Protein AF-A0A662DIC2-F1 (afdb_monomer)

Secondary structure (DSSP, 8-state):
--------PPPPGGG-HHHHHHHHHHHHHHHHHHHHHHHHHHHHHHHHHTT---SSGGGTS---PPPSSSS-SS-SSHHHHHHHHHHHHHHHHHHHHHHHHHHHHHHHHHHH-S-HHHHHHHHHHHHHHHHS-HHHHHHHHHHHHHHSPPP-GGGTTT-SEEEETTEEEE------TTHHHHHHHHHHHHHHHHHHHHHHHHHHHHH-S---HHHHHHHHHHHHHHHHHHHGGGGGGGHHHHHHHHHHHHTS-TTHHHHHHHHHHHHHHHHHHHHHHHTT-SHHHHTT--HHHHHHHHHHHHHTT-

Solvent-accessible surface area (backbone atoms only — not comparable to full-atom values): 17101 Å² total; per-residue (Å²): 137,83,84,80,78,76,80,76,76,80,71,53,66,92,76,28,69,69,53,50,50,52,53,50,51,52,49,51,51,51,51,53,50,50,49,50,50,52,53,50,51,54,48,50,61,49,32,74,72,61,83,48,87,87,73,71,62,55,40,67,36,59,66,86,61,75,40,96,66,66,94,52,42,69,38,70,14,31,50,51,44,51,51,35,52,51,52,43,49,51,53,53,49,53,53,46,52,54,52,49,48,55,52,49,50,53,40,54,51,30,47,71,42,88,52,63,68,51,17,48,54,31,47,52,52,52,51,52,66,72,68,51,57,66,68,59,50,53,51,50,55,51,53,56,31,65,72,33,52,78,85,53,84,81,52,67,91,72,47,69,62,45,74,26,46,90,44,80,46,62,64,69,95,68,88,53,90,58,42,68,43,24,46,54,29,34,52,51,14,46,54,51,10,51,51,51,22,51,52,36,46,53,50,20,73,75,66,74,50,92,53,64,25,67,60,50,23,52,50,35,25,50,50,27,41,56,50,16,71,75,47,22,71,79,42,48,83,48,42,67,58,52,52,52,50,49,53,55,56,69,71,44,62,86,64,51,64,59,51,54,51,42,52,50,36,36,49,51,29,52,50,49,49,51,51,57,51,62,76,31,72,49,76,72,39,60,74,62,66,48,76,66,58,54,47,52,50,52,49,40,55,52,66,17,76,111

Mean predicted aligned error: 15.16 Å

Radius of gyration: 35.21 Å; Cα contacts (8 Å, |Δi|>4): 190; chains: 1; bounding box: 87×93×71 Å

pLDDT: mean 86.18, std 9.27, range [45.62, 98.19]

Sequence (306 aa):
MTVEVRQQAKTPLWRNAMVLKWAAQIFVLLAATGLLVVLATTALDNFEKSDISFGFGWLADPTGVLIREGIDTAPNSGARALLVGIVNTFRVGISGIIVATILGTLIGIGRLTANWIINKIATVYIEIIRNIPLLVQIFFWSALGLSFPLLTPDDVGTYWFKASNKGFAFAWIFPDGGFWPWMVFVVTGILAGRWIAARRKKHQEETGQAGHSVRFFIGTVALFAVVGWFAWPVLGFLQPVFEAIESAVDSMPAIIIPIVIALAAIVASGAWIRNFFESRRTPAGFGKMTDDDWFRVIFAGISGIV

Structure (mmCIF, N/CA/C/O backbone):
data_AF-A0A662DIC2-F1
#
_entry.id   AF-A0A662DIC2-F1
#
loop_
_atom_site.group_PDB
_atom_site.id
_atom_site.type_symbol
_atom_site.label_atom_id
_atom_site.label_alt_id
_atom_site.label_comp_id
_atom_site.label_asym_id
_atom_site.label_entity_id
_atom_site.label_seq_id
_atom_site.pdbx_PDB_ins_code
_atom_site.Cartn_x
_atom_site.Cartn_y
_atom_site.Cartn_z
_atom_site.occupancy
_atom_site.B_iso_or_equiv
_atom_site.auth_seq_id
_atom_site.auth_comp_id
_atom_site.auth_asym_id
_atom_site.auth_atom_id
_atom_site.pdbx_PDB_model_num
ATOM 1 N N . MET A 1 1 ? 39.968 71.455 -17.414 1.00 46.34 1 MET A N 1
ATOM 2 C CA . MET A 1 1 ? 40.162 69.996 -17.281 1.00 46.34 1 MET A CA 1
ATOM 3 C C . MET A 1 1 ? 39.245 69.328 -18.297 1.00 46.34 1 MET A C 1
ATOM 5 O O . MET A 1 1 ? 38.052 69.227 -18.055 1.00 46.34 1 MET A O 1
ATOM 9 N N . THR A 1 2 ? 39.752 69.026 -19.490 1.00 45.62 2 THR A N 1
ATOM 10 C CA . THR A 1 2 ? 38.980 68.418 -20.587 1.00 45.62 2 THR A CA 1
ATOM 11 C C . THR A 1 2 ? 39.162 66.908 -20.532 1.00 45.62 2 THR A C 1
ATOM 13 O O . THR A 1 2 ? 40.279 66.413 -20.650 1.00 45.62 2 THR A O 1
ATOM 16 N N . VAL A 1 3 ? 38.076 66.180 -20.289 1.00 55.81 3 VAL A N 1
ATOM 17 C CA . VAL A 1 3 ? 38.078 64.714 -20.268 1.00 55.81 3 VAL A CA 1
ATOM 18 C C . VAL A 1 3 ? 38.050 64.227 -21.715 1.00 55.81 3 VAL A C 1
ATOM 20 O O . VAL A 1 3 ? 37.043 64.390 -22.400 1.00 55.81 3 VAL A O 1
ATOM 23 N N . GLU A 1 4 ? 39.148 63.644 -22.197 1.00 54.97 4 GLU A N 1
ATOM 24 C CA . GLU A 1 4 ? 39.145 62.931 -23.474 1.00 54.97 4 GLU A CA 1
ATOM 25 C C . GLU A 1 4 ? 38.372 61.617 -23.330 1.00 54.97 4 GLU A C 1
ATOM 27 O O . GLU A 1 4 ? 38.795 60.677 -22.651 1.00 54.97 4 GLU A O 1
ATOM 32 N N . VAL A 1 5 ? 37.222 61.541 -23.994 1.00 61.38 5 VAL A N 1
ATOM 33 C CA . VAL A 1 5 ? 36.464 60.300 -24.136 1.00 61.38 5 VAL A CA 1
ATOM 34 C C . VAL A 1 5 ? 37.192 59.431 -25.162 1.00 61.38 5 VAL A C 1
ATOM 36 O O . VAL A 1 5 ? 37.055 59.630 -26.369 1.00 61.38 5 VAL A O 1
ATOM 39 N N . ARG A 1 6 ? 37.987 58.457 -24.697 1.00 60.53 6 ARG A N 1
ATOM 40 C CA . ARG A 1 6 ? 38.557 57.422 -25.575 1.00 60.53 6 ARG A CA 1
ATOM 41 C C . ARG A 1 6 ? 37.418 56.678 -26.270 1.00 60.53 6 ARG A C 1
ATOM 43 O O . ARG A 1 6 ? 36.660 55.959 -25.619 1.00 60.53 6 ARG A O 1
ATOM 50 N N . GLN A 1 7 ? 37.320 56.818 -27.590 1.00 60.88 7 GLN A N 1
ATOM 51 C CA . GLN A 1 7 ? 36.413 56.014 -28.402 1.00 60.88 7 GLN A CA 1
ATOM 52 C C . GLN A 1 7 ? 36.802 54.536 -28.259 1.00 60.88 7 GLN A C 1
ATOM 54 O O . GLN A 1 7 ? 37.887 54.119 -28.664 1.00 60.88 7 GLN A O 1
ATOM 59 N N . GLN A 1 8 ? 35.933 53.740 -27.633 1.00 61.50 8 GLN A N 1
ATOM 60 C CA . GLN A 1 8 ? 36.130 52.298 -27.530 1.00 61.50 8 GLN A CA 1
ATOM 61 C C . GLN A 1 8 ? 36.045 51.685 -28.931 1.00 61.50 8 GLN A C 1
ATOM 63 O O . GLN A 1 8 ? 34.984 51.672 -29.554 1.00 61.50 8 GLN A O 1
ATOM 68 N N . ALA A 1 9 ? 37.172 51.174 -29.429 1.00 67.88 9 ALA A N 1
ATOM 69 C CA . ALA A 1 9 ? 37.216 50.437 -30.682 1.00 67.88 9 ALA A CA 1
ATOM 70 C C . ALA A 1 9 ? 36.262 49.233 -30.609 1.00 67.88 9 ALA A C 1
ATOM 72 O O . ALA A 1 9 ? 36.342 48.418 -29.685 1.00 67.88 9 ALA A O 1
ATOM 73 N N . LYS A 1 10 ? 35.352 49.135 -31.584 1.00 64.81 10 LYS A N 1
ATOM 74 C CA . LYS A 1 10 ? 34.355 48.063 -31.682 1.00 64.81 10 LYS A CA 1
ATOM 75 C C . LYS A 1 10 ? 35.081 46.715 -31.664 1.00 64.81 10 LYS A C 1
ATOM 77 O O . LYS A 1 10 ? 35.925 46.455 -32.520 1.00 64.81 10 LYS A O 1
ATOM 82 N N . THR A 1 11 ? 34.806 45.877 -30.665 1.00 72.31 11 THR A N 1
ATOM 83 C CA . THR A 1 11 ? 35.484 44.585 -30.542 1.00 72.31 11 THR A CA 1
ATOM 84 C C . THR A 1 11 ? 35.119 43.702 -31.739 1.00 72.31 11 THR A C 1
ATOM 86 O O . THR A 1 11 ? 33.934 43.543 -32.043 1.00 72.31 11 THR A O 1
ATOM 89 N N . PRO A 1 12 ? 36.109 43.138 -32.453 1.00 80.44 12 PRO A N 1
ATOM 90 C CA . PRO A 1 12 ? 35.828 42.277 -33.591 1.00 80.44 12 PRO A CA 1
ATOM 91 C C . PRO A 1 12 ? 35.059 41.025 -33.151 1.00 80.44 12 PRO A C 1
ATOM 93 O O . PRO A 1 12 ? 35.272 40.515 -32.048 1.00 80.44 12 PRO A O 1
ATOM 96 N N . LEU A 1 13 ? 34.171 40.523 -34.015 1.00 73.44 13 LEU A N 1
ATOM 97 C CA . LEU A 1 13 ? 33.196 39.472 -33.683 1.00 73.44 13 LEU A CA 1
ATOM 98 C C . LEU A 1 13 ? 33.842 38.192 -33.120 1.00 73.44 13 LEU A C 1
ATOM 100 O O . LEU A 1 13 ? 33.316 37.616 -32.175 1.00 73.44 13 LEU A O 1
ATOM 104 N N . TRP A 1 14 ? 35.015 37.796 -33.620 1.00 75.00 14 TRP A N 1
ATOM 105 C CA . TRP A 1 14 ? 35.762 36.612 -33.159 1.00 75.00 14 TRP A CA 1
ATOM 106 C C . TRP A 1 14 ? 36.448 36.786 -31.794 1.00 75.00 14 TRP A C 1
ATOM 108 O O . TRP A 1 14 ? 36.862 35.806 -31.184 1.00 75.00 14 TRP A O 1
ATOM 118 N N . ARG A 1 15 ? 36.578 38.024 -31.300 1.00 77.88 15 ARG A N 1
ATOM 119 C CA . ARG A 1 15 ? 37.119 38.340 -29.963 1.00 77.88 15 ARG A CA 1
ATOM 120 C C . ARG A 1 15 ? 36.022 38.763 -28.985 1.00 77.88 15 ARG A C 1
ATOM 122 O O . ARG A 1 15 ? 36.303 39.064 -27.826 1.00 77.88 15 ARG A O 1
ATOM 129 N N . ASN A 1 16 ? 34.772 38.818 -29.442 1.00 82.88 16 ASN A N 1
ATOM 130 C CA . ASN A 1 16 ? 33.636 39.150 -28.604 1.00 82.88 16 ASN A CA 1
ATOM 131 C C . ASN A 1 16 ? 33.201 37.906 -27.814 1.00 82.88 16 ASN A C 1
ATOM 133 O O . ASN A 1 16 ? 32.706 36.930 -28.378 1.00 82.88 16 ASN A O 1
ATOM 137 N N . ALA A 1 17 ? 33.359 37.961 -26.490 1.00 80.50 17 ALA A N 1
ATOM 138 C CA . ALA A 1 17 ? 33.032 36.857 -25.590 1.00 80.50 17 ALA A CA 1
ATOM 139 C C . ALA A 1 17 ? 31.561 36.415 -25.671 1.00 80.50 17 ALA A C 1
ATOM 141 O O . ALA A 1 17 ? 31.269 35.242 -25.447 1.00 80.50 17 ALA A O 1
ATOM 142 N N . MET A 1 18 ? 30.632 37.319 -26.001 1.00 80.69 18 MET A N 1
ATOM 143 C CA . MET A 1 18 ? 29.221 36.970 -26.176 1.00 80.69 18 MET A CA 1
ATOM 144 C C . MET A 1 18 ? 29.023 36.127 -27.441 1.00 80.69 18 MET A C 1
ATOM 146 O O . MET A 1 18 ? 28.403 35.072 -27.374 1.00 80.69 18 MET A O 1
ATOM 150 N N . VAL A 1 19 ? 29.613 36.540 -28.568 1.00 84.69 19 VAL A N 1
ATOM 151 C CA . VAL A 1 19 ? 29.509 35.825 -29.854 1.00 84.69 19 VAL A CA 1
ATOM 152 C C . VAL A 1 19 ? 30.130 34.430 -29.757 1.00 84.69 19 VAL A C 1
ATOM 154 O O . VAL A 1 19 ? 29.521 33.460 -30.199 1.00 84.69 19 VAL A O 1
ATOM 157 N N . LEU A 1 20 ? 31.296 34.308 -29.115 1.00 86.38 20 LEU A N 1
ATOM 158 C CA . LEU A 1 20 ? 31.983 33.023 -28.955 1.00 86.38 20 LEU A CA 1
ATOM 159 C C . LEU A 1 20 ? 31.196 32.041 -28.067 1.00 86.38 20 LEU A C 1
ATOM 161 O O . LEU A 1 20 ? 31.143 30.851 -28.369 1.00 86.38 20 LEU A O 1
ATOM 165 N N . LYS A 1 21 ? 30.540 32.534 -27.004 1.00 88.25 21 LYS A N 1
ATOM 166 C CA . LYS A 1 21 ? 29.668 31.721 -26.136 1.00 88.25 21 LYS A CA 1
ATOM 167 C C . LYS A 1 21 ? 28.449 31.190 -26.885 1.00 88.25 21 LYS A C 1
ATOM 169 O O . LYS A 1 21 ? 28.173 29.998 -26.803 1.00 88.25 21 LYS A O 1
ATOM 174 N N . TRP A 1 22 ? 27.757 32.049 -27.634 1.00 92.69 22 TRP A N 1
ATOM 175 C CA . TRP A 1 22 ? 26.608 31.633 -28.444 1.00 92.69 22 TRP A CA 1
ATOM 176 C C . TRP A 1 22 ? 27.017 30.655 -29.548 1.00 92.69 22 TRP A C 1
ATOM 178 O O . TRP A 1 22 ? 26.359 29.635 -29.723 1.00 92.69 22 TRP A O 1
ATOM 188 N N . ALA A 1 23 ? 28.134 30.904 -30.235 1.00 91.06 23 ALA A N 1
ATOM 189 C CA . ALA A 1 23 ? 28.658 29.989 -31.248 1.00 91.06 23 ALA A CA 1
ATOM 190 C C . ALA A 1 23 ? 28.991 28.607 -30.658 1.00 91.06 23 ALA A C 1
ATOM 192 O O . ALA A 1 23 ? 28.613 27.589 -31.234 1.00 91.06 23 ALA A O 1
ATOM 193 N N . ALA A 1 24 ? 29.633 28.562 -29.485 1.00 90.75 24 ALA A N 1
ATOM 194 C CA . ALA A 1 24 ? 29.928 27.312 -28.789 1.00 90.75 24 ALA A CA 1
ATOM 195 C C . ALA A 1 24 ? 28.653 26.580 -28.332 1.00 90.75 24 ALA A C 1
ATOM 197 O O . ALA A 1 24 ? 28.556 25.371 -28.512 1.00 90.75 24 ALA A O 1
ATOM 198 N N . GLN A 1 25 ? 27.658 27.289 -27.788 1.00 92.88 25 GLN A N 1
ATOM 199 C CA . GLN A 1 25 ? 26.377 26.692 -27.389 1.00 92.88 25 GLN A CA 1
ATOM 200 C C . GLN A 1 25 ? 25.608 26.121 -28.584 1.00 92.88 25 GLN A C 1
ATOM 202 O O . GLN A 1 25 ? 25.112 25.000 -28.501 1.00 92.88 25 GLN A O 1
ATOM 207 N N . ILE A 1 26 ? 25.548 26.854 -29.699 1.00 95.62 26 ILE A N 1
ATOM 208 C CA . ILE A 1 26 ? 24.915 26.385 -30.939 1.00 95.62 26 ILE A CA 1
ATOM 209 C C . ILE A 1 26 ? 25.652 25.155 -31.470 1.00 95.62 26 ILE A C 1
ATOM 211 O O . ILE A 1 26 ? 25.011 24.166 -31.811 1.00 95.62 26 ILE A O 1
ATOM 215 N N . PHE A 1 27 ? 26.986 25.179 -31.487 1.00 96.00 27 PHE A N 1
ATOM 216 C CA . PHE A 1 27 ? 27.783 24.030 -31.908 1.00 96.00 27 PHE A CA 1
ATOM 217 C C . PHE A 1 27 ? 27.527 22.800 -31.029 1.00 96.00 27 PHE A C 1
ATOM 219 O O . PHE A 1 27 ? 27.262 21.727 -31.560 1.00 96.00 27 PHE A O 1
ATOM 226 N N . VAL A 1 28 ? 27.551 22.946 -29.700 1.00 96.31 28 VAL A N 1
ATOM 227 C CA . VAL A 1 28 ? 27.287 21.837 -28.768 1.00 96.31 28 VAL A CA 1
ATOM 228 C C . VAL A 1 28 ? 25.867 21.306 -28.935 1.00 96.31 28 VAL A C 1
ATOM 230 O O . VAL A 1 28 ? 25.680 20.093 -28.959 1.00 96.31 28 VAL A O 1
ATOM 233 N N . LEU A 1 29 ? 24.873 22.182 -29.098 1.00 96.56 29 LEU A N 1
ATOM 234 C CA . LEU A 1 29 ? 23.490 21.772 -29.328 1.00 96.56 29 LEU A CA 1
ATOM 235 C C . LEU A 1 29 ? 23.351 20.989 -30.638 1.00 96.56 29 LEU A C 1
ATOM 237 O O . LEU A 1 29 ? 22.722 19.933 -30.648 1.00 96.56 29 LEU A O 1
ATOM 241 N N . LEU A 1 30 ? 23.960 21.468 -31.726 1.00 97.12 30 LEU A N 1
ATOM 242 C CA . LEU A 1 30 ? 23.955 20.782 -33.019 1.00 97.12 30 LEU A CA 1
ATOM 243 C C . LEU A 1 30 ? 24.708 19.452 -32.958 1.00 97.12 30 LEU A C 1
ATOM 245 O O . LEU A 1 30 ? 24.221 18.465 -33.496 1.00 97.12 30 LEU A O 1
ATOM 249 N N . ALA A 1 31 ? 25.850 19.401 -32.273 1.00 96.00 31 ALA A N 1
ATOM 250 C CA . ALA A 1 31 ? 26.622 18.177 -32.094 1.00 96.00 31 ALA A CA 1
ATOM 251 C C . ALA A 1 31 ? 25.856 17.144 -31.253 1.00 96.00 31 ALA A C 1
ATOM 253 O O . ALA A 1 31 ? 25.773 15.984 -31.645 1.00 96.00 31 ALA A O 1
ATOM 254 N N . ALA A 1 32 ? 25.245 17.558 -30.139 1.00 96.81 32 ALA A N 1
ATOM 255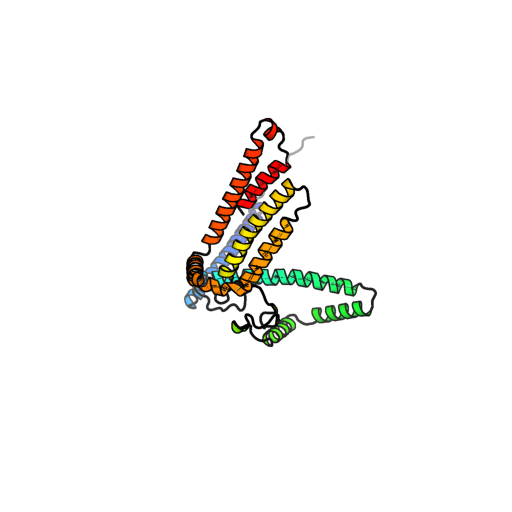 C CA . ALA A 1 32 ? 24.433 16.686 -29.293 1.00 96.81 32 ALA A CA 1
ATOM 256 C C . ALA A 1 32 ? 23.182 16.192 -30.029 1.00 96.81 32 ALA A C 1
ATOM 258 O O . ALA A 1 32 ? 22.879 15.002 -30.002 1.00 96.81 32 ALA A O 1
ATOM 259 N N . THR A 1 33 ? 22.485 17.085 -30.735 1.00 96.62 33 THR A N 1
ATOM 260 C CA . THR A 1 33 ? 21.299 16.726 -31.526 1.00 96.62 33 THR A CA 1
ATOM 261 C C . THR A 1 33 ? 21.678 15.802 -32.678 1.00 96.62 33 THR A C 1
ATOM 263 O O . THR A 1 33 ? 21.037 14.777 -32.870 1.00 96.62 33 THR A O 1
ATOM 266 N N . GLY A 1 34 ? 22.753 16.108 -33.407 1.00 97.06 34 GLY A N 1
ATOM 267 C CA . GLY A 1 34 ? 23.268 15.266 -34.484 1.00 97.06 34 GLY A CA 1
ATOM 268 C C . GLY A 1 34 ? 23.674 13.881 -33.985 1.00 97.06 34 GLY A C 1
ATOM 269 O O . GLY A 1 34 ? 23.305 12.884 -34.598 1.00 97.06 34 GLY A O 1
ATOM 270 N N . LEU A 1 35 ? 24.346 13.802 -32.832 1.00 96.94 35 LEU A N 1
ATOM 271 C CA . LEU A 1 35 ? 24.672 12.532 -32.188 1.00 96.94 35 LEU A CA 1
ATOM 272 C C . LEU A 1 35 ? 23.406 11.740 -31.837 1.00 96.94 35 LEU A C 1
ATOM 274 O O . LEU A 1 35 ? 23.333 10.557 -32.154 1.00 96.94 35 LEU A O 1
ATOM 278 N N . LEU A 1 36 ? 22.400 12.378 -31.231 1.00 96.31 36 LEU A N 1
ATOM 279 C CA . LEU A 1 36 ? 21.124 11.727 -30.920 1.00 96.31 36 LEU A CA 1
ATOM 280 C C . LEU A 1 36 ? 20.411 11.228 -32.180 1.00 96.31 36 LEU A C 1
ATOM 282 O O . LEU A 1 36 ? 19.874 10.126 -32.165 1.00 96.31 36 LEU A O 1
ATOM 286 N N . VAL A 1 37 ? 20.440 11.995 -33.272 1.00 96.56 37 VAL A N 1
ATOM 287 C CA . VAL A 1 37 ? 19.861 11.586 -34.560 1.00 96.56 37 VAL A CA 1
ATOM 288 C C . VAL A 1 37 ? 20.596 10.373 -35.128 1.00 96.56 37 VAL A C 1
ATOM 290 O O . VAL A 1 37 ? 19.944 9.418 -35.546 1.00 96.56 37 VAL A O 1
ATOM 293 N N . VAL A 1 38 ? 21.933 10.360 -35.105 1.00 96.50 38 VAL A N 1
ATOM 294 C CA . VAL A 1 38 ? 22.729 9.206 -35.560 1.00 96.50 38 VAL A CA 1
ATOM 295 C C . VAL A 1 38 ? 22.441 7.972 -34.704 1.00 96.50 38 VAL A C 1
ATOM 297 O O . VAL A 1 38 ? 22.230 6.889 -35.245 1.00 96.50 38 VAL A O 1
ATOM 300 N N . LEU A 1 39 ? 22.375 8.122 -33.377 1.00 94.81 39 LEU A N 1
ATOM 301 C CA . LEU A 1 39 ? 22.036 7.021 -32.472 1.00 94.81 39 LEU A CA 1
ATOM 302 C C . LEU A 1 39 ? 20.616 6.499 -32.716 1.00 94.81 39 LEU A C 1
ATOM 304 O O . LEU A 1 39 ? 20.423 5.288 -32.780 1.00 94.81 39 LEU A O 1
ATOM 308 N N . ALA A 1 40 ? 19.637 7.390 -32.879 1.00 90.94 40 ALA A N 1
ATOM 309 C CA . ALA A 1 40 ? 18.246 7.020 -33.117 1.00 90.94 40 ALA A CA 1
ATOM 310 C C . ALA A 1 40 ? 18.067 6.304 -34.462 1.00 90.94 40 ALA A C 1
ATOM 312 O O . ALA A 1 40 ? 17.439 5.253 -34.507 1.00 90.94 40 ALA A O 1
ATOM 313 N N . THR A 1 41 ? 18.654 6.828 -35.540 1.00 92.12 41 THR A N 1
ATOM 314 C CA . THR A 1 41 ? 18.586 6.207 -36.875 1.00 92.12 41 THR A CA 1
ATOM 315 C C . THR A 1 41 ? 19.291 4.854 -36.905 1.00 92.12 41 THR A C 1
ATOM 317 O O . THR A 1 41 ? 18.699 3.875 -37.340 1.00 92.12 41 THR A O 1
ATOM 320 N N . THR A 1 42 ? 20.486 4.749 -36.315 1.00 92.56 42 THR A N 1
ATOM 321 C CA . THR A 1 42 ? 21.196 3.463 -36.188 1.00 92.56 42 THR A CA 1
ATOM 322 C C . THR A 1 42 ? 20.390 2.447 -35.374 1.00 92.56 42 THR A C 1
ATOM 324 O O . THR A 1 42 ? 20.371 1.261 -35.698 1.00 92.56 42 THR A O 1
ATOM 327 N N . ALA A 1 43 ? 19.723 2.890 -34.304 1.00 87.56 43 ALA A N 1
ATOM 328 C CA . ALA A 1 43 ? 18.875 2.023 -33.496 1.00 87.56 43 ALA A CA 1
ATOM 329 C C . ALA A 1 43 ? 17.661 1.527 -34.293 1.00 87.56 43 ALA A C 1
ATOM 331 O O . ALA A 1 43 ? 17.410 0.326 -34.303 1.00 87.56 43 ALA A O 1
ATOM 332 N N . LEU A 1 44 ? 16.953 2.419 -34.992 1.00 84.69 44 LEU A N 1
ATOM 333 C CA . LEU A 1 44 ? 15.807 2.065 -35.836 1.00 84.69 44 LEU A CA 1
ATOM 334 C C . LEU A 1 44 ? 16.202 1.066 -36.933 1.00 84.69 44 LEU A C 1
ATOM 336 O O . LEU A 1 44 ? 15.568 0.019 -37.041 1.00 84.69 44 LEU A O 1
ATOM 340 N N . ASP A 1 45 ? 17.310 1.310 -37.638 1.00 87.38 45 ASP A N 1
ATOM 341 C CA . ASP A 1 45 ? 17.835 0.402 -38.667 1.00 87.38 45 ASP A CA 1
ATOM 342 C C . ASP A 1 45 ? 18.197 -0.984 -38.101 1.00 87.38 45 ASP A C 1
ATOM 344 O O . ASP A 1 45 ? 18.075 -2.004 -38.783 1.00 87.38 45 ASP A O 1
ATOM 348 N N . ASN A 1 46 ? 18.680 -1.042 -36.856 1.00 87.94 46 ASN A N 1
ATOM 349 C CA . ASN A 1 46 ? 18.977 -2.302 -36.173 1.00 87.94 46 ASN A CA 1
ATOM 350 C C . ASN A 1 46 ? 17.700 -3.026 -35.722 1.00 87.94 46 ASN A C 1
ATOM 352 O O . ASN A 1 46 ? 17.662 -4.257 -35.759 1.00 87.94 46 ASN A O 1
ATOM 356 N N . PHE A 1 47 ? 16.662 -2.294 -35.311 1.00 81.69 47 PHE A N 1
ATOM 357 C CA . PHE A 1 47 ? 15.380 -2.872 -34.902 1.00 81.69 47 PHE A CA 1
ATOM 358 C C . PHE A 1 47 ? 14.607 -3.452 -36.083 1.00 81.69 47 PHE A C 1
ATOM 360 O O . PHE A 1 47 ? 14.121 -4.576 -35.971 1.00 81.69 47 PHE A O 1
ATOM 367 N N . GLU A 1 48 ? 14.581 -2.761 -37.228 1.00 81.56 48 GLU A N 1
ATOM 368 C CA . GLU A 1 48 ? 13.990 -3.292 -38.466 1.00 81.56 48 GLU A CA 1
ATOM 369 C C . GLU A 1 48 ? 14.624 -4.628 -38.877 1.00 81.56 48 GLU A C 1
ATOM 371 O O . GLU A 1 48 ? 13.945 -5.520 -39.379 1.00 81.56 48 GLU A O 1
ATOM 376 N N . LYS A 1 49 ? 15.923 -4.802 -38.608 1.00 83.81 49 LYS A N 1
ATOM 377 C CA . LYS A 1 49 ? 16.652 -6.049 -38.884 1.00 83.81 49 LYS A CA 1
ATOM 378 C C . LYS A 1 49 ? 16.449 -7.139 -37.829 1.00 83.81 49 LYS A C 1
ATOM 380 O O . LYS A 1 49 ? 16.776 -8.288 -38.108 1.00 83.81 49 LYS A O 1
ATOM 385 N N . SER A 1 50 ? 15.969 -6.800 -36.630 1.00 76.44 50 SER A N 1
ATOM 386 C CA . SER A 1 50 ? 15.945 -7.712 -35.475 1.00 76.44 50 SER A CA 1
ATOM 387 C C . SER A 1 50 ? 14.579 -8.353 -35.192 1.00 76.44 50 SER A C 1
ATOM 389 O O . SER A 1 50 ? 14.453 -9.023 -34.175 1.00 76.44 50 SER A O 1
ATOM 391 N N . ASP A 1 51 ? 13.566 -8.164 -36.047 1.00 71.50 51 ASP A N 1
ATOM 392 C CA . ASP A 1 51 ? 12.178 -8.647 -35.845 1.00 71.50 51 ASP A CA 1
ATOM 393 C C . ASP A 1 51 ? 11.558 -8.206 -34.494 1.00 71.50 51 ASP A C 1
ATOM 395 O O . ASP A 1 51 ? 10.610 -8.790 -33.972 1.00 71.50 51 ASP A O 1
ATOM 399 N N . ILE A 1 52 ? 12.113 -7.139 -33.904 1.00 73.81 52 ILE A N 1
ATOM 400 C CA . ILE A 1 52 ? 11.637 -6.510 -32.672 1.00 73.81 52 ILE A CA 1
ATOM 401 C C . ILE A 1 52 ? 10.894 -5.243 -33.089 1.00 73.81 52 ILE A C 1
ATOM 403 O O . ILE A 1 52 ? 11.507 -4.260 -33.508 1.00 73.81 52 ILE A O 1
ATOM 407 N N . SER A 1 53 ? 9.566 -5.242 -32.959 1.00 64.38 53 SER A N 1
ATOM 408 C CA . SER A 1 53 ? 8.752 -4.067 -33.274 1.00 64.38 53 SER A CA 1
ATOM 409 C C . SER A 1 53 ? 9.015 -2.942 -32.264 1.00 64.38 53 SER A C 1
ATOM 411 O O . SER A 1 53 ? 8.605 -3.025 -31.103 1.00 64.38 53 SER A O 1
ATOM 413 N N . PHE A 1 54 ? 9.678 -1.868 -32.692 1.00 69.94 54 PHE A N 1
ATOM 414 C CA . PHE A 1 54 ? 9.838 -0.657 -31.888 1.00 69.94 54 PHE A CA 1
ATOM 415 C C . PHE A 1 54 ? 8.552 0.184 -31.957 1.00 69.94 54 PHE A C 1
ATOM 417 O O . PHE A 1 54 ? 8.180 0.679 -33.018 1.00 69.94 54 PHE A O 1
ATOM 424 N N . GLY A 1 55 ? 7.846 0.345 -30.835 1.00 77.19 55 GLY A N 1
ATOM 425 C CA . GLY A 1 55 ? 6.611 1.131 -30.789 1.00 77.19 55 GLY A CA 1
ATOM 426 C C . GLY A 1 55 ? 5.889 1.058 -29.446 1.00 77.19 55 GLY A C 1
ATOM 427 O O . GLY A 1 55 ? 6.368 0.437 -28.504 1.00 77.19 55 GLY A O 1
ATOM 428 N N . PHE A 1 56 ? 4.715 1.688 -29.364 1.00 84.56 56 PHE A N 1
ATOM 429 C CA . PHE A 1 56 ? 3.843 1.669 -28.180 1.00 84.56 56 PHE A CA 1
ATOM 430 C C . PHE A 1 56 ? 2.715 0.625 -28.264 1.00 84.56 56 PHE A C 1
ATOM 432 O O . PHE A 1 56 ? 1.848 0.607 -27.397 1.00 84.56 56 PHE A O 1
ATOM 439 N N . GLY A 1 57 ? 2.717 -0.252 -29.279 1.00 83.19 57 GLY A N 1
ATOM 440 C CA . GLY A 1 57 ? 1.689 -1.293 -29.461 1.00 83.19 57 GLY A CA 1
ATOM 441 C C . GLY A 1 57 ? 1.558 -2.227 -28.254 1.00 83.19 57 GLY A C 1
ATOM 442 O O . GLY A 1 57 ? 0.451 -2.519 -27.812 1.00 83.19 57 GLY A O 1
ATOM 443 N N . TRP A 1 58 ? 2.683 -2.529 -27.598 1.00 83.88 58 TRP A N 1
ATOM 444 C CA . TRP A 1 58 ? 2.732 -3.315 -26.362 1.00 83.88 58 TRP A CA 1
ATOM 445 C C . TRP A 1 58 ? 1.890 -2.737 -25.212 1.00 83.88 58 TRP A C 1
ATOM 447 O O . TRP A 1 58 ? 1.562 -3.464 -24.280 1.00 83.88 58 TRP A O 1
ATOM 457 N N . LEU A 1 59 ? 1.537 -1.443 -25.239 1.00 88.69 59 LEU A N 1
ATOM 458 C CA . LEU A 1 59 ? 0.627 -0.860 -24.251 1.00 88.69 59 LEU A CA 1
ATOM 459 C C . LEU A 1 59 ? -0.799 -1.391 -24.401 1.00 88.69 59 LEU A C 1
ATOM 461 O O . LEU A 1 59 ? -1.504 -1.478 -23.397 1.00 88.69 59 LEU A O 1
ATOM 465 N N . ALA A 1 60 ? -1.220 -1.708 -25.624 1.00 90.56 60 ALA A N 1
ATOM 466 C CA . ALA A 1 60 ? -2.535 -2.258 -25.927 1.00 90.56 60 ALA A CA 1
ATOM 467 C C . ALA A 1 60 ? -2.529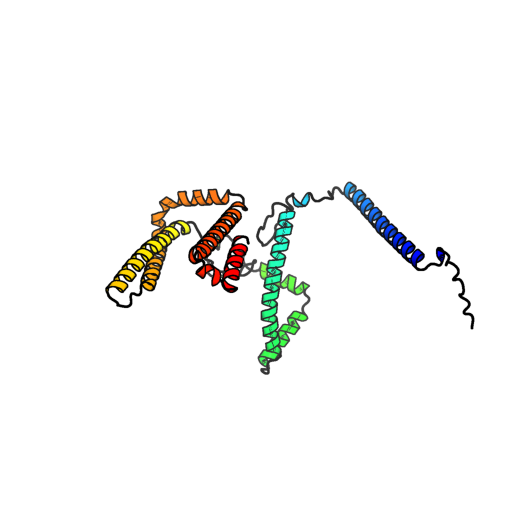 -3.792 -25.909 1.00 90.56 60 ALA A C 1
ATOM 469 O O . ALA A 1 60 ? -3.523 -4.392 -25.505 1.00 90.56 60 ALA A O 1
ATOM 470 N N . ASP A 1 61 ? -1.410 -4.410 -26.284 1.00 85.81 61 ASP A N 1
ATOM 471 C CA . ASP A 1 61 ? -1.310 -5.862 -26.394 1.00 85.81 61 ASP A CA 1
ATOM 472 C C . ASP A 1 61 ? -1.055 -6.547 -25.037 1.00 85.81 61 ASP A C 1
ATOM 474 O O . ASP A 1 61 ? -0.367 -5.989 -24.168 1.00 85.81 61 ASP A O 1
ATOM 478 N N . PRO A 1 62 ? -1.572 -7.774 -24.829 1.00 85.19 62 PRO A N 1
ATOM 479 C CA . PRO A 1 62 ? -1.250 -8.575 -23.655 1.00 85.19 62 PRO A CA 1
ATOM 480 C C . PRO A 1 62 ? 0.255 -8.846 -23.571 1.00 85.19 62 PRO A C 1
ATOM 482 O O . PRO A 1 62 ? 0.869 -9.335 -24.516 1.00 85.19 62 PRO A O 1
ATOM 485 N N . THR A 1 63 ? 0.857 -8.588 -22.412 1.00 81.56 63 THR A N 1
ATOM 486 C CA . THR A 1 63 ? 2.312 -8.742 -22.225 1.00 81.56 63 THR A CA 1
ATOM 487 C C . THR A 1 63 ? 2.749 -10.183 -21.976 1.00 81.56 63 THR A C 1
ATOM 489 O O . THR A 1 63 ? 3.945 -10.461 -21.955 1.00 81.56 63 THR A O 1
ATOM 492 N N . GLY A 1 64 ? 1.808 -11.097 -21.712 1.00 83.12 64 GLY A N 1
ATOM 493 C CA . GLY A 1 64 ? 2.106 -12.468 -21.283 1.00 83.12 64 GLY A CA 1
ATOM 494 C C . GLY A 1 64 ? 2.765 -12.562 -19.898 1.00 83.12 64 GLY A C 1
ATOM 495 O O . GLY A 1 64 ? 3.160 -13.649 -19.481 1.00 83.12 64 GLY A O 1
ATOM 496 N N . VAL A 1 65 ? 2.886 -11.444 -19.171 1.00 83.19 65 VAL A N 1
ATOM 497 C CA . VAL A 1 65 ? 3.506 -11.387 -17.843 1.00 83.19 65 VAL A CA 1
ATOM 498 C C . VAL A 1 65 ? 2.436 -11.537 -16.769 1.00 83.19 65 VAL A C 1
ATOM 500 O O . VAL A 1 65 ? 1.559 -10.687 -16.622 1.00 83.19 65 VAL A O 1
ATOM 503 N N . LEU A 1 66 ? 2.549 -12.598 -15.971 1.00 86.94 66 LEU A N 1
ATOM 504 C CA . LEU A 1 66 ? 1.730 -12.782 -14.777 1.00 86.94 66 LEU A CA 1
ATOM 505 C C . LEU A 1 66 ? 2.332 -12.006 -13.605 1.00 86.94 66 LEU A C 1
ATOM 507 O O . LEU A 1 66 ? 3.509 -12.161 -13.269 1.00 86.94 66 LEU A O 1
ATOM 511 N N . ILE A 1 67 ? 1.510 -11.182 -12.962 1.00 87.25 67 ILE A N 1
ATOM 512 C CA . ILE A 1 67 ? 1.900 -10.401 -11.790 1.00 87.25 67 ILE A CA 1
ATOM 513 C C . ILE A 1 67 ? 1.472 -11.169 -10.541 1.00 87.25 67 ILE A C 1
ATOM 515 O O . ILE A 1 67 ? 0.320 -11.570 -10.397 1.00 87.25 67 ILE A O 1
ATOM 519 N N . ARG A 1 68 ? 2.405 -11.367 -9.605 1.00 81.31 68 ARG A N 1
ATOM 520 C CA . ARG A 1 68 ? 2.191 -12.209 -8.415 1.00 81.31 68 ARG A CA 1
ATOM 521 C C . ARG A 1 68 ? 1.069 -11.713 -7.491 1.00 81.31 68 ARG A C 1
ATOM 523 O O . ARG A 1 68 ? 0.399 -12.509 -6.832 1.00 81.31 68 ARG A O 1
ATOM 530 N N . GLU A 1 69 ? 0.911 -10.398 -7.392 1.00 82.44 69 GLU A N 1
ATOM 531 C CA . GLU A 1 69 ? 0.045 -9.719 -6.427 1.00 82.44 69 GLU A CA 1
ATOM 532 C C . GLU A 1 69 ? -0.405 -8.361 -6.974 1.00 82.44 69 GLU A C 1
ATOM 534 O O . GLU A 1 69 ? 0.278 -7.782 -7.812 1.00 82.44 69 GLU A O 1
ATOM 539 N N . GLY A 1 70 ? -1.519 -7.816 -6.484 1.00 83.69 70 GLY A N 1
ATOM 540 C CA . GLY A 1 70 ? -2.004 -6.505 -6.923 1.00 83.69 70 GLY A CA 1
ATOM 541 C C . GLY A 1 70 ? -3.496 -6.484 -7.196 1.00 83.69 70 GLY A C 1
ATOM 542 O O . GLY A 1 70 ? -4.218 -7.384 -6.783 1.00 83.69 70 GLY A O 1
ATOM 543 N N . ILE A 1 71 ? -3.930 -5.425 -7.874 1.00 84.00 71 ILE A N 1
ATOM 544 C CA . ILE A 1 71 ? -5.315 -5.227 -8.328 1.00 84.00 71 ILE A CA 1
ATOM 545 C C . ILE A 1 71 ? -5.690 -6.130 -9.513 1.00 84.00 71 ILE A C 1
ATOM 547 O O . ILE A 1 71 ? -6.866 -6.271 -9.821 1.00 84.00 71 ILE A O 1
ATOM 551 N N . ASP A 1 72 ? -4.692 -6.682 -10.205 1.00 85.38 72 ASP A N 1
ATOM 552 C CA . ASP A 1 72 ? -4.856 -7.525 -11.385 1.00 85.38 72 ASP A CA 1
ATOM 553 C C . ASP A 1 72 ? -3.587 -8.375 -11.560 1.00 85.38 72 ASP A C 1
ATOM 555 O O . ASP A 1 72 ? -2.483 -7.839 -11.671 1.00 85.38 72 ASP A O 1
ATOM 559 N N . THR A 1 73 ? -3.728 -9.699 -11.503 1.00 86.19 73 THR A N 1
ATOM 560 C CA . THR A 1 73 ? -2.606 -10.649 -11.600 1.00 86.19 73 THR A CA 1
ATOM 561 C C . THR A 1 73 ? -2.350 -11.125 -13.028 1.00 86.19 73 THR A C 1
ATOM 563 O O . THR A 1 73 ? -1.299 -11.705 -13.298 1.00 86.19 73 THR A O 1
ATOM 566 N N . ALA A 1 74 ? -3.292 -10.890 -13.943 1.00 89.50 74 ALA A N 1
ATOM 567 C CA . ALA A 1 74 ? -3.215 -11.303 -15.340 1.00 89.50 74 ALA A CA 1
ATOM 568 C C . ALA A 1 74 ? -3.663 -10.138 -16.242 1.00 89.50 74 ALA A C 1
ATOM 570 O O . ALA A 1 74 ? -4.717 -10.215 -16.877 1.00 89.50 74 ALA A O 1
ATOM 571 N N . PRO A 1 75 ? -2.878 -9.043 -16.287 1.00 89.25 75 PRO A N 1
ATOM 572 C CA . PRO A 1 75 ? -3.250 -7.847 -17.026 1.00 89.25 75 PRO A CA 1
ATOM 573 C C . PRO A 1 75 ? -3.386 -8.147 -18.521 1.00 89.25 75 PRO A C 1
ATOM 575 O O . PRO A 1 75 ? -2.506 -8.738 -19.146 1.00 89.25 75 PRO A O 1
ATOM 578 N N . ASN A 1 76 ? -4.484 -7.680 -19.108 1.00 89.38 76 ASN A N 1
ATOM 579 C CA . ASN A 1 76 ? -4.808 -7.888 -20.519 1.00 89.38 76 ASN A CA 1
ATOM 580 C C . ASN A 1 76 ? -4.066 -6.947 -21.486 1.00 89.38 76 ASN A C 1
ATOM 582 O O . ASN A 1 76 ? -4.232 -7.078 -22.692 1.00 89.38 76 ASN A O 1
ATOM 586 N N . SER A 1 77 ? -3.271 -6.003 -20.976 1.00 91.06 77 SER A N 1
ATOM 587 C CA . SER A 1 77 ? -2.506 -5.051 -21.781 1.00 91.06 77 SER A CA 1
ATOM 588 C C . SER A 1 77 ? -1.259 -4.554 -21.044 1.00 91.06 77 SER A C 1
ATOM 590 O O . SER A 1 77 ? -1.214 -4.555 -19.806 1.00 91.06 77 SER A O 1
ATOM 592 N N . GLY A 1 78 ? -0.243 -4.081 -21.770 1.00 90.81 78 GLY A N 1
ATOM 593 C CA . GLY A 1 78 ? 0.953 -3.500 -21.151 1.00 90.81 78 GLY A CA 1
ATOM 594 C C . GLY A 1 78 ? 0.686 -2.232 -20.351 1.00 90.81 78 GLY A C 1
ATOM 595 O O . GLY A 1 78 ? 1.281 -2.045 -19.287 1.00 90.81 78 GLY A O 1
ATOM 596 N N . ALA A 1 79 ? -0.266 -1.401 -20.778 1.00 91.62 79 ALA A N 1
ATOM 597 C CA . ALA A 1 79 ? -0.698 -0.239 -20.006 1.00 91.62 79 ALA A CA 1
ATOM 598 C C . ALA A 1 79 ? -1.299 -0.658 -18.657 1.00 91.62 79 ALA A C 1
ATOM 600 O O . ALA A 1 79 ? -0.985 -0.063 -17.620 1.00 91.62 79 ALA A O 1
ATOM 601 N N . ARG A 1 80 ? -2.119 -1.719 -18.647 1.00 91.12 80 ARG A N 1
ATOM 602 C CA . ARG A 1 80 ? -2.677 -2.280 -17.412 1.00 91.12 80 ARG A CA 1
ATOM 603 C C . ARG A 1 80 ? -1.575 -2.855 -16.525 1.00 91.12 80 ARG A C 1
ATOM 605 O O . ARG A 1 80 ? -1.564 -2.559 -15.333 1.00 91.12 80 ARG A O 1
ATOM 612 N N . ALA A 1 81 ? -0.623 -3.593 -17.094 1.00 92.12 81 ALA A N 1
ATOM 613 C CA . ALA A 1 81 ? 0.511 -4.154 -16.357 1.00 92.12 81 ALA A CA 1
ATOM 614 C C . ALA A 1 81 ? 1.371 -3.066 -15.684 1.00 92.12 81 ALA A C 1
ATOM 616 O O . ALA A 1 81 ? 1.723 -3.195 -14.509 1.00 92.12 81 ALA A O 1
ATOM 617 N N . LEU A 1 82 ? 1.653 -1.963 -16.388 1.00 92.12 82 LEU A N 1
ATOM 618 C CA . LEU A 1 82 ? 2.348 -0.806 -15.817 1.00 92.12 82 LEU A CA 1
ATOM 619 C C . LEU A 1 82 ? 1.571 -0.185 -14.658 1.00 92.12 82 LEU A C 1
ATOM 621 O O . LEU A 1 82 ? 2.150 0.084 -13.605 1.00 92.12 82 LEU A O 1
ATOM 625 N N . LEU A 1 83 ? 0.265 0.028 -14.833 1.00 93.38 83 LEU A N 1
ATOM 626 C CA . LEU A 1 83 ? -0.586 0.596 -13.790 1.00 93.38 83 LEU A CA 1
ATOM 627 C C . LEU A 1 83 ? -0.586 -0.289 -12.539 1.00 93.38 83 LEU A C 1
ATOM 629 O O . LEU A 1 83 ? -0.433 0.224 -11.431 1.00 93.38 83 LEU A O 1
ATOM 633 N N . VAL A 1 84 ? -0.680 -1.612 -12.703 1.00 93.56 84 VAL A N 1
ATOM 634 C CA . VAL A 1 84 ? -0.562 -2.565 -11.588 1.00 93.56 84 VAL A CA 1
ATOM 635 C C . VAL A 1 84 ? 0.795 -2.426 -10.897 1.00 93.56 84 VAL A C 1
ATOM 637 O O . VAL A 1 84 ? 0.847 -2.354 -9.669 1.00 93.56 84 VAL A O 1
ATOM 640 N N . GLY A 1 85 ? 1.889 -2.341 -11.658 1.00 92.38 85 GLY A N 1
ATOM 641 C CA . GLY A 1 85 ? 3.235 -2.143 -11.116 1.00 92.38 85 GLY A CA 1
ATOM 642 C C . GLY A 1 85 ? 3.367 -0.853 -10.301 1.00 92.38 85 GLY A C 1
ATOM 643 O O . GLY A 1 85 ? 3.908 -0.873 -9.192 1.00 92.38 85 GLY A O 1
ATOM 644 N N . ILE A 1 86 ? 2.812 0.253 -10.800 1.00 94.81 86 ILE A N 1
ATOM 645 C CA . ILE A 1 86 ? 2.777 1.545 -10.099 1.00 94.81 86 ILE A CA 1
ATOM 646 C C . ILE A 1 86 ? 1.995 1.418 -8.788 1.00 94.81 86 ILE A C 1
ATOM 648 O O . ILE A 1 86 ? 2.502 1.791 -7.728 1.00 94.81 86 ILE A O 1
ATOM 652 N N . VAL A 1 87 ? 0.789 0.848 -8.835 1.00 94.56 87 VAL A N 1
ATOM 653 C CA . VAL A 1 87 ? -0.060 0.668 -7.647 1.00 94.56 87 VAL A CA 1
ATOM 654 C C . VAL A 1 87 ? 0.627 -0.218 -6.611 1.00 94.56 87 VAL A C 1
ATOM 656 O O . VAL A 1 87 ? 0.647 0.125 -5.430 1.00 94.56 87 VAL A O 1
ATOM 659 N N . ASN A 1 88 ? 1.249 -1.318 -7.033 1.00 92.25 88 ASN A N 1
ATOM 660 C CA . ASN A 1 88 ? 2.003 -2.191 -6.137 1.00 92.25 88 ASN A CA 1
ATOM 661 C C . ASN A 1 88 ? 3.206 -1.478 -5.514 1.00 92.25 88 ASN A C 1
ATOM 663 O O . ASN A 1 88 ? 3.447 -1.634 -4.320 1.00 92.25 88 ASN A O 1
ATOM 667 N N . THR A 1 89 ? 3.923 -0.663 -6.289 1.00 94.38 89 THR A N 1
ATOM 668 C CA . THR A 1 89 ? 5.065 0.119 -5.794 1.00 94.38 89 THR A CA 1
ATOM 669 C C . THR A 1 89 ? 4.626 1.097 -4.712 1.00 94.38 89 THR A C 1
ATOM 671 O O . THR A 1 89 ? 5.245 1.150 -3.651 1.00 94.38 89 THR A O 1
ATOM 674 N N . PHE A 1 90 ? 3.523 1.819 -4.927 1.00 96.06 90 PHE A N 1
ATOM 675 C CA . PHE A 1 90 ? 2.960 2.692 -3.899 1.00 96.06 90 PHE A CA 1
ATOM 676 C C . PHE A 1 90 ? 2.479 1.907 -2.686 1.00 96.06 90 PHE A C 1
ATOM 678 O O . PHE A 1 90 ? 2.796 2.284 -1.561 1.00 96.06 90 PHE A O 1
ATOM 685 N N . ARG A 1 91 ? 1.760 0.802 -2.896 1.00 91.81 91 ARG A N 1
ATOM 686 C CA . ARG A 1 91 ? 1.244 -0.032 -1.808 1.00 91.81 91 ARG A CA 1
ATOM 687 C C . ARG A 1 91 ? 2.377 -0.523 -0.910 1.00 91.81 91 ARG A C 1
ATOM 689 O O . ARG A 1 91 ? 2.335 -0.277 0.291 1.00 91.81 91 ARG A O 1
ATOM 696 N N . VAL A 1 92 ? 3.398 -1.150 -1.497 1.00 91.44 92 VAL A N 1
ATOM 697 C CA . VAL A 1 92 ? 4.555 -1.697 -0.773 1.00 91.44 92 VAL A CA 1
ATOM 698 C C . VAL A 1 92 ? 5.414 -0.579 -0.184 1.00 91.44 92 VAL A C 1
ATOM 700 O O . VAL A 1 92 ? 5.806 -0.662 0.979 1.00 91.44 92 VAL A O 1
ATOM 703 N N . GLY A 1 93 ? 5.675 0.484 -0.948 1.00 96.12 93 GLY A N 1
ATOM 704 C CA . GLY A 1 93 ? 6.497 1.613 -0.519 1.00 96.12 93 GLY A CA 1
ATOM 705 C C . GLY A 1 93 ? 5.895 2.353 0.673 1.00 96.12 93 GLY A C 1
ATOM 706 O O . GLY A 1 93 ? 6.572 2.543 1.680 1.00 96.12 93 GLY A O 1
ATOM 707 N N . ILE A 1 94 ? 4.610 2.708 0.606 1.00 97.06 94 ILE A N 1
ATOM 708 C CA . ILE A 1 94 ? 3.912 3.408 1.693 1.00 97.06 94 ILE A CA 1
ATOM 709 C C . ILE A 1 94 ? 3.822 2.512 2.930 1.00 97.06 94 ILE A C 1
ATOM 711 O O . ILE A 1 94 ? 4.192 2.952 4.021 1.00 97.06 94 ILE A O 1
ATOM 715 N N . SER A 1 95 ? 3.404 1.247 2.782 1.00 93.00 95 SER A N 1
ATOM 716 C CA . SER A 1 95 ? 3.352 0.324 3.924 1.00 93.00 95 SER A CA 1
ATOM 717 C C . SER A 1 95 ? 4.733 0.114 4.546 1.00 93.00 95 SER A C 1
ATOM 719 O O . SER A 1 95 ? 4.869 0.100 5.769 1.00 93.00 95 SER A O 1
ATOM 721 N N . GLY A 1 96 ? 5.768 0.014 3.707 1.00 95.75 96 GLY A N 1
ATOM 722 C CA . GLY A 1 96 ? 7.153 -0.146 4.128 1.00 95.75 96 GLY A CA 1
ATOM 723 C C . GLY A 1 96 ? 7.658 1.062 4.909 1.00 95.75 96 GLY A C 1
ATOM 724 O O . GLY A 1 96 ? 8.226 0.880 5.979 1.00 95.75 96 GLY A O 1
ATOM 725 N N . ILE A 1 97 ? 7.398 2.287 4.439 1.00 97.75 97 ILE A N 1
ATOM 726 C CA . ILE A 1 97 ? 7.780 3.526 5.136 1.00 97.75 97 ILE A CA 1
ATOM 727 C C . ILE A 1 97 ? 7.112 3.606 6.509 1.00 97.75 97 ILE A C 1
ATOM 729 O O . ILE A 1 97 ? 7.786 3.915 7.493 1.00 97.75 97 ILE A O 1
ATOM 733 N N . ILE A 1 98 ? 5.813 3.309 6.599 1.00 97.94 98 ILE A N 1
ATOM 734 C CA . ILE A 1 98 ? 5.073 3.349 7.868 1.00 97.94 98 ILE A CA 1
ATOM 735 C C . ILE A 1 98 ? 5.677 2.347 8.859 1.00 97.94 98 ILE A C 1
ATOM 737 O O . ILE A 1 98 ? 6.062 2.725 9.967 1.00 97.94 98 ILE A O 1
ATOM 741 N N . VAL A 1 99 ? 5.819 1.083 8.451 1.00 96.06 99 VAL A N 1
ATOM 742 C CA . VAL A 1 99 ? 6.347 0.018 9.317 1.00 96.06 99 VAL A CA 1
ATOM 743 C C . VAL A 1 99 ? 7.809 0.273 9.689 1.00 96.06 99 VAL A C 1
ATOM 745 O O . VAL A 1 99 ? 8.169 0.143 10.859 1.00 96.06 99 VAL A O 1
ATOM 748 N N . ALA A 1 100 ? 8.647 0.683 8.736 1.00 96.38 100 ALA A N 1
ATOM 749 C CA . ALA A 1 100 ? 10.056 0.986 8.977 1.00 96.38 100 ALA A CA 1
ATOM 750 C C . ALA A 1 100 ? 10.230 2.184 9.915 1.00 96.38 100 ALA A C 1
ATOM 752 O O . ALA A 1 100 ? 11.143 2.177 10.736 1.00 96.38 100 ALA A O 1
ATOM 753 N N . THR A 1 101 ? 9.349 3.183 9.834 1.00 98.00 101 THR A N 1
ATOM 754 C CA . THR A 1 101 ? 9.361 4.336 10.741 1.00 98.00 101 THR A CA 1
ATOM 755 C C . THR A 1 101 ? 8.988 3.899 12.153 1.00 98.00 101 THR A C 1
ATOM 757 O O . THR A 1 101 ? 9.734 4.176 13.084 1.00 98.00 101 THR A O 1
ATOM 760 N N . ILE A 1 102 ? 7.891 3.154 12.325 1.00 98.19 102 ILE A N 1
ATOM 761 C CA . ILE A 1 102 ? 7.467 2.662 13.645 1.00 98.19 102 ILE A CA 1
ATOM 762 C C . ILE A 1 102 ? 8.559 1.780 14.266 1.00 98.19 102 ILE A C 1
ATOM 764 O O . ILE A 1 102 ? 9.018 2.054 15.375 1.00 98.19 102 ILE A O 1
ATOM 768 N N . LEU A 1 103 ? 9.015 0.748 13.550 1.00 96.75 103 LEU A N 1
ATOM 769 C CA . LEU A 1 103 ? 10.042 -0.167 14.053 1.00 96.75 103 LEU A CA 1
ATOM 770 C C . LEU A 1 103 ? 11.383 0.540 14.258 1.00 96.75 103 LEU A C 1
ATOM 772 O O . LEU A 1 103 ? 12.014 0.368 15.297 1.00 96.75 103 LEU A O 1
ATOM 776 N N . GLY A 1 104 ? 11.808 1.363 13.301 1.00 96.62 104 GLY A N 1
ATOM 777 C CA . GLY A 1 104 ? 13.055 2.118 13.374 1.00 96.62 104 GLY A CA 1
ATOM 778 C C . GLY A 1 104 ? 13.080 3.073 14.564 1.00 96.62 104 GLY A C 1
ATOM 779 O O . GLY A 1 104 ? 14.077 3.120 15.284 1.00 96.62 104 GLY A O 1
ATOM 780 N N . THR A 1 105 ? 11.975 3.772 14.832 1.00 97.31 105 THR A N 1
ATOM 781 C CA . THR A 1 105 ? 11.841 4.645 16.003 1.00 97.31 105 THR A CA 1
ATOM 782 C C . THR A 1 105 ? 11.855 3.844 17.302 1.00 97.31 105 THR A C 1
ATOM 784 O O . THR A 1 105 ? 12.619 4.192 18.201 1.00 97.31 105 THR A O 1
ATOM 787 N N . LEU A 1 106 ? 11.086 2.754 17.413 1.00 97.12 106 LEU A N 1
ATOM 788 C CA . LEU A 1 106 ? 11.059 1.920 18.624 1.00 97.12 106 LEU A CA 1
ATOM 789 C C . LEU A 1 106 ? 12.440 1.340 18.952 1.00 97.12 106 LEU A C 1
ATOM 791 O O . LEU A 1 106 ? 12.902 1.424 20.091 1.00 97.12 106 LEU A O 1
ATOM 795 N N . ILE A 1 107 ? 13.126 0.796 17.949 1.00 96.94 107 ILE A N 1
ATOM 796 C CA . ILE A 1 107 ? 14.460 0.208 18.108 1.00 96.94 107 ILE A CA 1
ATOM 797 C C . ILE A 1 107 ? 15.498 1.304 18.385 1.00 96.94 107 ILE A C 1
ATOM 799 O O . ILE A 1 107 ? 16.379 1.125 19.228 1.00 96.94 107 ILE A O 1
ATOM 803 N N . GLY A 1 108 ? 15.367 2.466 17.739 1.00 95.69 108 GLY A N 1
ATOM 804 C CA . GLY A 1 108 ? 16.195 3.643 17.997 1.00 95.69 108 GLY A CA 1
ATOM 805 C C . GLY A 1 108 ? 16.090 4.134 19.444 1.00 95.69 108 GLY A C 1
ATOM 806 O O . GLY A 1 108 ? 17.116 4.358 20.085 1.00 95.69 108 GLY A O 1
ATOM 807 N N . ILE A 1 109 ? 14.873 4.224 19.989 1.00 96.75 109 ILE A N 1
ATOM 808 C CA . ILE A 1 109 ? 14.629 4.552 21.404 1.00 96.75 109 ILE A CA 1
ATOM 809 C C . ILE A 1 109 ? 15.197 3.457 22.316 1.00 96.75 109 ILE A C 1
ATOM 811 O O . ILE A 1 109 ? 15.874 3.760 23.302 1.00 96.75 109 ILE A O 1
ATOM 815 N N . GLY A 1 110 ? 14.990 2.182 21.970 1.00 96.69 110 GLY A N 1
ATOM 816 C CA . GLY A 1 110 ? 15.537 1.044 22.712 1.00 96.69 110 GLY A CA 1
ATOM 817 C C . GLY A 1 110 ? 17.058 1.121 22.867 1.00 96.69 110 GLY A C 1
ATOM 818 O O . GLY A 1 110 ? 17.588 0.870 23.949 1.00 96.69 110 GLY A O 1
ATOM 819 N N . ARG A 1 111 ? 17.766 1.583 21.831 1.00 95.44 111 ARG A N 1
ATOM 820 C CA . ARG A 1 111 ? 19.217 1.811 21.876 1.00 95.44 111 ARG A CA 1
ATOM 821 C C . ARG A 1 111 ? 19.631 2.957 22.808 1.00 95.44 111 ARG A C 1
ATOM 823 O O . ARG A 1 111 ? 20.748 2.941 23.306 1.00 95.44 111 ARG A O 1
ATOM 830 N N . LEU A 1 112 ? 18.781 3.940 23.082 1.00 95.75 112 LEU A N 1
ATOM 831 C CA . LEU A 1 112 ? 19.099 5.039 24.009 1.00 95.75 112 LEU A CA 1
ATOM 832 C C . LEU A 1 112 ? 18.695 4.742 25.461 1.00 95.75 112 LEU A C 1
ATOM 834 O O . LEU A 1 112 ? 18.960 5.539 26.358 1.00 95.75 112 LEU A O 1
ATOM 838 N N . THR A 1 113 ? 18.047 3.605 25.704 1.00 95.94 113 THR A N 1
ATOM 839 C CA . THR A 1 113 ? 17.520 3.250 27.023 1.00 95.94 113 THR A CA 1
ATOM 840 C C . THR A 1 113 ? 18.650 2.851 27.982 1.00 95.94 113 THR A C 1
ATOM 842 O O . THR A 1 113 ? 19.574 2.139 27.598 1.00 95.94 113 THR A O 1
ATOM 845 N N . ALA A 1 114 ? 18.557 3.258 29.255 1.00 95.00 114 ALA A N 1
ATOM 846 C CA . ALA A 1 114 ? 19.543 2.914 30.292 1.00 95.00 114 ALA A CA 1
ATOM 847 C C . ALA A 1 114 ? 19.544 1.418 30.676 1.00 95.00 114 ALA A C 1
ATOM 849 O O . ALA A 1 114 ? 20.512 0.912 31.240 1.00 95.00 114 ALA A O 1
ATOM 850 N N . ASN A 1 115 ? 18.462 0.695 30.369 1.00 96.88 115 ASN A N 1
ATOM 851 C CA . ASN A 1 115 ? 18.385 -0.752 30.535 1.00 96.88 115 ASN A CA 1
ATOM 852 C C . ASN A 1 115 ? 19.327 -1.445 29.541 1.00 96.88 115 ASN A C 1
ATOM 854 O O . ASN A 1 115 ? 19.058 -1.495 28.337 1.00 96.88 115 ASN A O 1
ATOM 858 N N . TRP A 1 116 ? 20.401 -2.024 30.078 1.00 96.69 116 TRP A N 1
ATOM 859 C CA . TRP A 1 116 ? 21.446 -2.698 29.312 1.00 96.69 116 TRP A CA 1
ATOM 860 C C . TRP A 1 116 ? 20.912 -3.798 28.382 1.00 96.69 116 TRP A C 1
ATOM 862 O O . TRP A 1 116 ? 21.385 -3.915 27.255 1.00 96.69 116 TRP A O 1
ATOM 872 N N . ILE A 1 117 ? 19.897 -4.563 28.801 1.00 96.94 117 ILE A N 1
ATOM 873 C CA . ILE A 1 117 ? 19.345 -5.666 27.998 1.00 96.94 117 ILE A CA 1
ATOM 874 C C . ILE A 1 117 ? 18.677 -5.117 26.734 1.00 96.94 117 ILE A C 1
ATOM 876 O O . ILE A 1 117 ? 18.982 -5.557 25.627 1.00 96.94 117 ILE A O 1
ATOM 880 N N . ILE A 1 118 ? 17.797 -4.124 26.890 1.00 96.88 118 ILE A N 1
ATOM 881 C CA . ILE A 1 118 ? 17.058 -3.519 25.771 1.00 96.88 118 ILE A CA 1
ATOM 882 C C . ILE A 1 118 ? 18.031 -2.824 24.813 1.00 96.88 118 ILE A C 1
ATOM 884 O O . ILE A 1 118 ? 17.963 -3.035 23.601 1.00 96.88 118 ILE A O 1
ATOM 888 N N . ASN A 1 119 ? 18.983 -2.062 25.358 1.00 97.69 119 ASN A N 1
ATOM 889 C CA . ASN A 1 119 ? 20.036 -1.414 24.583 1.00 97.69 119 ASN A CA 1
ATOM 890 C C . ASN A 1 119 ? 20.847 -2.431 23.763 1.00 97.69 119 ASN A C 1
ATOM 892 O O . ASN A 1 119 ? 21.088 -2.213 22.569 1.00 97.69 119 ASN A O 1
ATOM 896 N N . LYS A 1 120 ? 21.246 -3.552 24.377 1.00 97.38 120 LYS A N 1
ATOM 897 C CA . LYS A 1 120 ? 22.074 -4.561 23.716 1.00 97.38 120 LYS A CA 1
ATOM 898 C C . LYS A 1 120 ? 21.304 -5.305 22.629 1.00 97.38 120 LYS A C 1
ATOM 900 O O . LYS A 1 120 ? 21.844 -5.461 21.537 1.00 97.38 120 LYS A O 1
ATOM 905 N N . ILE A 1 121 ? 20.049 -5.688 22.881 1.00 97.50 121 ILE A N 1
ATOM 906 C CA . ILE A 1 121 ? 19.182 -6.328 21.876 1.00 97.50 121 ILE A CA 1
ATOM 907 C C . ILE A 1 121 ? 18.980 -5.401 20.673 1.00 97.50 121 ILE A C 1
ATOM 909 O O . ILE A 1 121 ? 19.177 -5.828 19.536 1.00 97.50 121 ILE A O 1
ATOM 913 N N . ALA A 1 122 ? 18.657 -4.124 20.907 1.00 97.31 122 ALA A N 1
ATOM 914 C CA . ALA A 1 122 ? 18.494 -3.144 19.834 1.00 97.31 122 ALA A CA 1
ATOM 915 C C . ALA A 1 122 ? 19.791 -2.951 19.030 1.00 97.31 122 ALA A C 1
ATOM 917 O O . ALA A 1 122 ? 19.757 -2.889 17.802 1.00 97.31 122 ALA A O 1
ATOM 918 N N . THR A 1 123 ? 20.940 -2.904 19.709 1.00 96.19 123 THR A N 1
ATOM 919 C CA . THR A 1 123 ? 22.256 -2.771 19.064 1.00 96.19 123 THR A CA 1
ATOM 920 C C . THR A 1 123 ? 22.572 -3.979 18.183 1.00 96.19 123 THR A C 1
ATOM 922 O O . THR A 1 123 ? 22.900 -3.796 17.013 1.00 96.19 123 THR A O 1
ATOM 925 N N . VAL A 1 124 ? 22.396 -5.200 18.701 1.00 96.88 124 VAL A N 1
ATOM 926 C CA . VAL A 1 124 ? 22.624 -6.444 17.947 1.00 96.88 124 VAL A CA 1
ATOM 927 C C . VAL A 1 124 ? 21.701 -6.523 16.731 1.00 96.88 124 VAL A C 1
ATOM 929 O O . VAL A 1 124 ? 22.167 -6.823 15.635 1.00 96.88 124 VAL A O 1
ATOM 932 N N . TYR A 1 125 ? 20.415 -6.197 16.890 1.00 95.56 125 TYR A N 1
ATOM 933 C CA . TYR A 1 125 ? 19.476 -6.156 15.769 1.00 95.56 125 TYR A CA 1
ATOM 934 C C . TYR A 1 125 ? 19.947 -5.197 14.665 1.00 95.56 125 TYR A C 1
ATOM 936 O O . TYR A 1 125 ? 20.009 -5.583 13.497 1.00 95.56 125 TYR A O 1
ATOM 944 N N . ILE A 1 126 ? 20.314 -3.959 15.023 1.00 95.62 126 ILE A N 1
ATOM 945 C CA . ILE A 1 126 ? 20.763 -2.950 14.052 1.00 95.62 126 ILE A CA 1
ATOM 946 C C . ILE A 1 126 ? 22.036 -3.413 13.339 1.00 95.62 126 ILE A C 1
ATOM 948 O O . ILE A 1 126 ? 22.124 -3.294 12.118 1.00 95.62 126 ILE A O 1
ATOM 952 N N . GLU A 1 127 ? 23.022 -3.917 14.082 1.00 96.25 127 GLU A N 1
ATOM 953 C CA . GLU A 1 127 ? 24.287 -4.385 13.516 1.00 96.25 127 GLU A CA 1
ATOM 954 C C . GLU A 1 127 ? 24.062 -5.540 12.538 1.00 96.25 127 GLU A C 1
ATOM 956 O O . GLU A 1 127 ? 24.567 -5.490 11.420 1.00 96.25 127 GLU A O 1
ATOM 961 N N . ILE A 1 128 ? 23.249 -6.537 12.895 1.00 95.69 128 ILE A N 1
ATOM 962 C CA . ILE A 1 128 ? 22.941 -7.666 12.007 1.00 95.69 128 ILE A CA 1
ATOM 963 C C . ILE A 1 128 ? 22.265 -7.176 10.721 1.00 95.69 128 ILE A C 1
ATOM 965 O O . ILE A 1 128 ? 22.752 -7.452 9.624 1.00 95.69 128 ILE A O 1
ATOM 969 N N . ILE A 1 129 ? 21.175 -6.412 10.835 1.00 93.88 129 ILE A N 1
ATOM 970 C CA . ILE A 1 129 ? 20.386 -5.985 9.670 1.00 93.88 129 ILE A CA 1
ATOM 971 C C . ILE A 1 129 ? 21.191 -5.075 8.733 1.00 93.88 129 ILE A C 1
ATOM 973 O O . ILE A 1 129 ? 21.014 -5.144 7.517 1.00 93.88 129 ILE A O 1
ATOM 977 N N . ARG A 1 130 ? 22.090 -4.240 9.270 1.00 94.12 130 ARG A N 1
ATOM 978 C CA . ARG A 1 130 ? 22.922 -3.336 8.459 1.00 94.12 130 ARG A CA 1
ATOM 979 C C . ARG A 1 130 ? 24.150 -4.009 7.847 1.00 94.12 130 ARG A C 1
ATOM 981 O O . ARG A 1 130 ? 24.653 -3.496 6.852 1.00 94.12 130 ARG A O 1
ATOM 988 N N . ASN A 1 131 ? 24.627 -5.110 8.427 1.00 96.88 131 ASN A N 1
ATOM 989 C CA . ASN A 1 131 ? 25.823 -5.811 7.955 1.00 96.88 131 ASN A CA 1
ATOM 990 C C . ASN A 1 131 ? 25.510 -6.967 6.990 1.00 96.88 131 ASN A C 1
ATOM 992 O O . ASN A 1 131 ? 26.393 -7.373 6.236 1.00 96.88 131 ASN A O 1
ATOM 996 N N . ILE A 1 132 ? 24.282 -7.499 6.976 1.00 96.19 132 ILE A N 1
ATOM 997 C CA . ILE A 1 132 ? 23.884 -8.526 6.002 1.00 96.19 132 ILE A CA 1
ATOM 998 C C . ILE A 1 132 ? 23.651 -7.869 4.630 1.00 96.19 132 ILE A C 1
ATOM 1000 O O . ILE A 1 132 ? 22.795 -6.983 4.533 1.00 96.19 132 ILE A O 1
ATOM 1004 N N . PRO A 1 133 ? 24.323 -8.330 3.552 1.00 96.88 133 PRO A N 1
ATOM 1005 C CA . PRO A 1 133 ? 24.095 -7.820 2.204 1.00 96.88 133 PRO A CA 1
ATOM 1006 C C . PRO A 1 133 ? 22.620 -7.884 1.809 1.00 96.88 133 PRO A C 1
ATOM 1008 O O . PRO A 1 133 ? 21.967 -8.913 1.994 1.00 96.88 133 PRO A O 1
ATOM 1011 N N . LEU A 1 134 ? 22.110 -6.813 1.194 1.00 93.75 134 LEU A N 1
ATOM 1012 C CA . LEU A 1 134 ? 20.701 -6.719 0.796 1.00 93.75 134 LEU A CA 1
ATOM 1013 C C . LEU A 1 134 ? 20.265 -7.902 -0.079 1.00 93.75 134 LEU A C 1
ATOM 1015 O O . LEU A 1 134 ? 19.165 -8.417 0.081 1.00 93.75 134 LEU A O 1
ATOM 1019 N N . LEU A 1 135 ? 21.150 -8.375 -0.958 1.00 95.06 135 LEU A N 1
ATOM 1020 C CA . LEU A 1 135 ? 20.876 -9.516 -1.825 1.00 95.06 135 LEU A CA 1
ATOM 1021 C C . LEU A 1 135 ? 20.569 -10.795 -1.029 1.00 95.06 135 LEU A C 1
ATOM 1023 O O . LEU A 1 135 ? 19.615 -11.500 -1.346 1.00 95.06 135 LEU A O 1
ATOM 1027 N N . VAL A 1 136 ? 21.332 -11.064 0.038 1.00 96.19 136 VAL A N 1
ATOM 1028 C CA . VAL A 1 136 ? 21.088 -12.209 0.932 1.00 96.19 136 VAL A CA 1
ATOM 1029 C C . VAL A 1 136 ? 19.730 -12.062 1.604 1.00 96.19 136 VAL A C 1
ATOM 1031 O O . VAL A 1 136 ? 18.984 -13.034 1.677 1.00 96.19 136 VAL A O 1
ATOM 1034 N N . GLN A 1 137 ? 19.378 -10.848 2.037 1.00 93.56 137 GLN A N 1
ATOM 1035 C CA . GLN A 1 137 ? 18.066 -10.583 2.627 1.00 93.56 137 GLN A CA 1
ATOM 1036 C C . GLN A 1 137 ? 16.945 -10.863 1.624 1.00 93.56 137 GLN A C 1
ATOM 1038 O O . GLN A 1 137 ? 15.998 -11.563 1.964 1.00 93.56 137 GLN A O 1
ATOM 1043 N N . ILE A 1 138 ? 17.059 -10.376 0.384 1.00 92.56 138 ILE A N 1
ATOM 1044 C CA . ILE A 1 138 ? 16.048 -10.600 -0.658 1.00 92.56 138 ILE A CA 1
ATOM 1045 C C . ILE A 1 138 ? 15.842 -12.099 -0.892 1.00 92.56 138 ILE A C 1
ATOM 1047 O O . ILE A 1 138 ? 14.699 -12.556 -0.887 1.00 92.56 138 ILE A O 1
ATOM 1051 N N . PHE A 1 139 ? 16.918 -12.878 -1.045 1.00 93.81 139 PHE A N 1
ATOM 1052 C CA . PHE A 1 139 ? 16.803 -14.326 -1.236 1.00 93.81 139 PHE A CA 1
ATOM 1053 C C . PHE A 1 139 ? 16.233 -15.035 -0.010 1.00 93.81 139 PHE A C 1
ATOM 1055 O O . PHE A 1 139 ? 15.338 -15.865 -0.158 1.00 93.81 139 PHE A O 1
ATOM 1062 N N . PHE A 1 140 ? 16.701 -14.689 1.189 1.00 93.81 140 PHE A N 1
ATOM 1063 C CA . PHE A 1 140 ? 16.212 -15.268 2.436 1.00 93.81 140 PHE A CA 1
ATOM 1064 C C . PHE A 1 140 ? 14.712 -15.016 2.625 1.00 93.81 140 PHE A C 1
ATOM 1066 O O . PHE A 1 140 ? 13.954 -15.966 2.809 1.00 93.81 140 PHE A O 1
ATOM 1073 N N . TRP A 1 141 ? 14.264 -13.761 2.520 1.00 90.38 141 TRP A N 1
ATOM 1074 C CA . TRP A 1 141 ? 12.853 -13.404 2.683 1.00 90.38 141 TRP A CA 1
ATOM 1075 C C . TRP A 1 141 ? 11.978 -13.987 1.572 1.00 90.38 141 TRP A C 1
ATOM 1077 O O . TRP A 1 141 ? 10.855 -14.409 1.846 1.00 90.38 141 TRP A O 1
ATOM 1087 N N . SER A 1 142 ? 12.489 -14.073 0.341 1.00 88.81 142 SER A N 1
ATOM 1088 C CA . SER A 1 142 ? 11.769 -14.714 -0.767 1.00 88.81 142 SER A CA 1
ATOM 1089 C C . SER A 1 142 ? 11.600 -16.215 -0.533 1.00 88.81 142 SER A C 1
ATOM 1091 O O . SER A 1 142 ? 10.491 -16.729 -0.663 1.00 88.81 142 SER A O 1
ATOM 1093 N N . ALA A 1 143 ? 12.666 -16.915 -0.138 1.00 91.12 143 ALA A N 1
ATOM 1094 C CA . ALA A 1 143 ? 12.622 -18.343 0.164 1.00 91.12 143 ALA A CA 1
ATOM 1095 C C . ALA A 1 143 ? 11.728 -18.643 1.375 1.00 91.12 143 ALA A C 1
ATOM 1097 O O . ALA A 1 143 ? 10.931 -19.578 1.333 1.00 91.12 143 ALA A O 1
ATOM 1098 N N . LEU A 1 144 ? 11.807 -17.814 2.421 1.00 90.62 144 LEU A N 1
ATOM 1099 C CA . LEU A 1 144 ? 10.930 -17.912 3.583 1.00 90.62 144 LEU A CA 1
ATOM 1100 C C . LEU A 1 144 ? 9.466 -17.689 3.191 1.00 90.62 144 LEU A C 1
ATOM 1102 O O . LEU A 1 144 ? 8.608 -18.429 3.639 1.00 90.62 144 LEU A O 1
ATOM 1106 N N . GLY A 1 145 ? 9.163 -16.717 2.329 1.00 87.38 145 GLY A N 1
ATOM 1107 C CA . GLY A 1 145 ? 7.802 -16.516 1.827 1.00 87.38 145 GLY A CA 1
ATOM 1108 C C . GLY A 1 145 ? 7.279 -17.729 1.052 1.00 87.38 145 GLY A C 1
ATOM 1109 O O . GLY A 1 145 ? 6.133 -18.124 1.229 1.00 87.38 145 GLY A O 1
ATOM 1110 N N . LEU A 1 146 ? 8.123 -18.355 0.229 1.00 87.50 146 LEU A N 1
ATOM 1111 C CA . LEU A 1 146 ? 7.757 -19.541 -0.551 1.00 87.50 146 LEU A CA 1
ATOM 1112 C C . LEU A 1 146 ? 7.580 -20.814 0.290 1.00 87.50 146 LEU A C 1
ATOM 1114 O O . LEU A 1 146 ? 6.954 -21.753 -0.195 1.00 87.50 146 LEU A O 1
ATOM 1118 N N . SER A 1 147 ? 8.097 -20.864 1.523 1.00 90.19 147 SER A N 1
ATOM 1119 C CA . SER A 1 147 ? 7.876 -22.009 2.418 1.00 90.19 147 SER A CA 1
ATOM 1120 C C . SER A 1 147 ? 6.488 -22.006 3.067 1.00 90.19 147 SER A C 1
ATOM 1122 O O . SER A 1 147 ? 6.047 -23.041 3.568 1.00 90.19 147 SER A O 1
ATOM 1124 N N . PHE A 1 148 ? 5.779 -20.872 3.040 1.00 89.31 148 PHE A N 1
ATOM 1125 C CA . PHE A 1 148 ? 4.393 -20.795 3.490 1.00 89.31 148 PHE A CA 1
ATOM 1126 C C . PHE A 1 148 ? 3.427 -21.360 2.438 1.00 89.31 148 PHE A C 1
ATOM 1128 O O . PHE A 1 148 ? 3.672 -21.237 1.234 1.00 89.31 148 PHE A O 1
ATOM 1135 N N . PRO A 1 149 ? 2.290 -21.940 2.868 1.00 88.06 149 PRO A N 1
ATOM 1136 C CA . PRO A 1 149 ? 1.286 -22.457 1.949 1.00 88.06 149 PRO A CA 1
ATOM 1137 C C . PRO A 1 149 ? 0.703 -21.345 1.072 1.00 88.06 149 PRO A C 1
ATOM 1139 O O . PRO A 1 149 ? 0.636 -20.175 1.462 1.00 88.06 149 PRO A O 1
ATOM 1142 N N . LEU A 1 150 ? 0.240 -21.726 -0.118 1.00 84.12 150 LEU A N 1
ATOM 1143 C CA . LEU A 1 150 ? -0.507 -20.818 -0.978 1.00 84.12 150 LEU A CA 1
ATOM 1144 C C . LEU A 1 150 ? -1.875 -20.506 -0.357 1.00 84.12 150 LEU A C 1
ATOM 1146 O O . LEU A 1 150 ? -2.467 -21.343 0.328 1.00 84.12 150 LEU A O 1
ATOM 1150 N N . LEU A 1 151 ? -2.366 -19.294 -0.619 1.00 81.94 151 LEU A N 1
ATOM 1151 C CA . LEU A 1 151 ? -3.778 -18.961 -0.444 1.00 81.94 151 LEU A CA 1
ATOM 1152 C C . LEU A 1 151 ? -4.564 -19.514 -1.630 1.00 81.94 151 LEU A C 1
ATOM 1154 O O . LEU A 1 151 ? -4.312 -19.110 -2.770 1.00 81.94 151 LEU A O 1
ATOM 1158 N N . THR A 1 152 ? -5.499 -20.412 -1.351 1.00 82.25 152 THR A N 1
ATOM 1159 C CA . THR A 1 152 ? -6.446 -20.962 -2.324 1.00 82.25 152 THR A CA 1
ATOM 1160 C C . THR A 1 152 ? -7.860 -20.459 -2.021 1.00 82.25 152 THR A C 1
ATOM 1162 O O . THR A 1 152 ? -8.140 -20.062 -0.888 1.00 82.25 152 THR A O 1
ATOM 1165 N N . PRO A 1 153 ? -8.777 -20.457 -3.007 1.00 79.19 153 PRO A N 1
ATOM 1166 C CA . PRO A 1 153 ? -10.184 -20.127 -2.765 1.00 79.19 153 PRO A CA 1
ATOM 1167 C C . PRO A 1 153 ? -10.833 -20.977 -1.658 1.00 79.19 153 PRO A C 1
ATOM 1169 O O . PRO A 1 153 ? -11.702 -20.485 -0.949 1.00 79.19 153 PRO A O 1
ATOM 1172 N N . ASP A 1 154 ? -10.353 -22.205 -1.442 1.00 81.31 154 ASP A N 1
ATOM 1173 C CA . ASP A 1 154 ? -10.841 -23.112 -0.390 1.00 81.31 154 ASP A CA 1
ATOM 1174 C C . ASP A 1 154 ? -10.502 -22.648 1.043 1.00 81.31 154 ASP A C 1
ATOM 1176 O O . ASP A 1 154 ? -11.044 -23.156 2.025 1.00 81.31 154 ASP A O 1
ATOM 1180 N N . ASP A 1 155 ? -9.600 -21.673 1.197 1.00 82.69 155 ASP A N 1
ATOM 1181 C CA . ASP A 1 155 ? -9.263 -21.109 2.508 1.00 82.69 155 ASP A CA 1
ATOM 1182 C C . ASP A 1 155 ? -10.336 -20.154 3.044 1.00 82.69 155 ASP A C 1
ATOM 1184 O O . ASP A 1 155 ? -10.318 -19.798 4.230 1.00 82.69 155 ASP A O 1
ATOM 1188 N N . VAL A 1 156 ? -11.258 -19.720 2.181 1.00 78.69 156 VAL A N 1
ATOM 1189 C CA . VAL A 1 156 ? -12.333 -18.793 2.531 1.00 78.69 156 VAL A CA 1
ATOM 1190 C C . VAL A 1 156 ? -13.280 -19.464 3.528 1.00 78.69 156 VAL A C 1
ATOM 1192 O O . VAL A 1 156 ? -13.843 -20.520 3.269 1.00 78.69 156 VAL A O 1
ATOM 1195 N N . GLY A 1 157 ? -13.449 -18.846 4.700 1.00 74.44 157 GLY A N 1
ATOM 1196 C CA . GLY A 1 157 ? -14.334 -19.343 5.761 1.00 74.44 157 GLY A CA 1
ATOM 1197 C C . GLY A 1 157 ? -13.740 -20.441 6.654 1.00 74.44 157 GLY A C 1
ATOM 1198 O O . GLY A 1 157 ? -14.333 -20.759 7.683 1.00 74.44 157 GLY A O 1
ATOM 1199 N N . THR A 1 158 ? -12.558 -20.975 6.327 1.00 80.94 158 THR A N 1
ATOM 1200 C CA . THR A 1 158 ? -11.939 -22.085 7.077 1.00 80.94 158 THR A CA 1
ATOM 1201 C C . THR A 1 158 ? -11.093 -21.605 8.261 1.00 80.94 158 THR A C 1
ATOM 1203 O O . THR A 1 158 ? -11.060 -22.248 9.312 1.00 80.94 158 THR A O 1
ATOM 1206 N N . TYR A 1 159 ? -10.412 -20.463 8.124 1.00 82.44 159 TYR A N 1
ATOM 1207 C CA . TYR A 1 159 ? -9.449 -19.977 9.116 1.00 82.44 159 TYR A CA 1
ATOM 1208 C C . TYR A 1 159 ? -9.735 -18.536 9.548 1.00 82.44 159 TYR A C 1
ATOM 1210 O O . TYR A 1 159 ? -9.991 -17.664 8.723 1.00 82.44 159 TYR A O 1
ATOM 1218 N N . TRP A 1 160 ? -9.593 -18.257 10.849 1.00 83.69 160 TRP A N 1
ATOM 1219 C CA . TRP A 1 160 ? -9.581 -16.883 11.377 1.00 83.69 160 TRP A CA 1
ATOM 1220 C C . TRP A 1 160 ? -8.281 -16.139 11.048 1.00 83.69 160 TRP A C 1
ATOM 1222 O O . TRP A 1 160 ? -8.272 -14.916 10.914 1.00 83.69 160 TRP A O 1
ATOM 1232 N N . PHE A 1 161 ? -7.186 -16.886 10.915 1.00 88.44 161 PHE A N 1
ATOM 1233 C CA . PHE A 1 161 ? -5.864 -16.396 10.554 1.00 88.44 161 PHE A CA 1
ATOM 1234 C C . PHE A 1 161 ? -5.117 -17.477 9.773 1.00 88.44 161 PHE A C 1
ATOM 1236 O O . PHE A 1 161 ? -5.067 -18.628 10.213 1.00 88.44 161 PHE A O 1
ATOM 1243 N N . LYS A 1 162 ? -4.502 -17.106 8.649 1.00 87.25 162 LYS A N 1
ATOM 1244 C CA . LYS A 1 162 ? -3.631 -17.985 7.862 1.00 87.25 162 LYS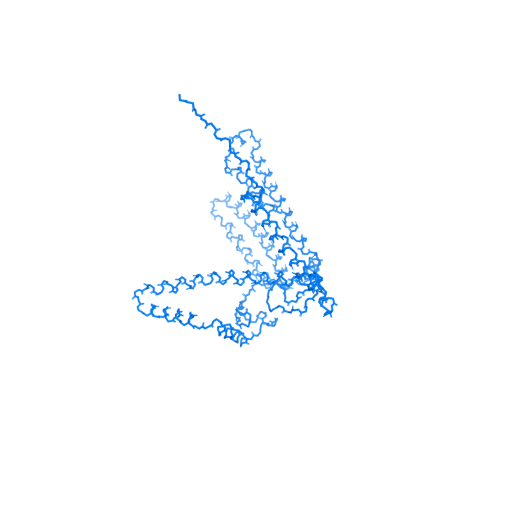 A CA 1
ATOM 1245 C C . LYS A 1 162 ? -2.394 -17.217 7.404 1.00 87.25 162 LYS A C 1
ATOM 1247 O O . LYS A 1 162 ? -2.497 -16.199 6.726 1.00 87.25 162 LYS A O 1
ATOM 1252 N N . ALA A 1 163 ? -1.212 -17.722 7.748 1.00 88.50 163 ALA A N 1
ATOM 1253 C CA . ALA A 1 163 ? 0.034 -17.256 7.151 1.00 88.50 163 ALA A CA 1
ATOM 1254 C C . ALA A 1 163 ? 0.231 -17.940 5.792 1.00 88.50 163 ALA A C 1
ATOM 1256 O O . ALA A 1 163 ? 0.099 -19.159 5.681 1.00 88.50 163 ALA A O 1
ATOM 1257 N N . SER A 1 164 ? 0.534 -17.153 4.764 1.00 88.00 164 SER A N 1
ATOM 1258 C CA . SER A 1 164 ? 0.659 -17.614 3.384 1.00 88.00 164 SER A CA 1
ATOM 1259 C C . SER A 1 164 ? 1.878 -17.021 2.692 1.00 88.00 164 SER A C 1
ATOM 1261 O O . SER A 1 164 ? 2.481 -16.054 3.164 1.00 88.00 164 SER A O 1
ATOM 1263 N N . ASN A 1 165 ? 2.171 -17.531 1.500 1.00 86.38 165 ASN A N 1
ATOM 1264 C CA . ASN A 1 165 ? 3.209 -16.981 0.630 1.00 86.38 165 ASN A CA 1
ATOM 1265 C C . ASN A 1 165 ? 2.934 -15.555 0.102 1.00 86.38 165 ASN A C 1
ATOM 1267 O O . ASN A 1 165 ? 3.823 -14.941 -0.496 1.00 86.38 165 ASN A O 1
ATOM 1271 N N . LYS A 1 166 ? 1.727 -15.017 0.327 1.00 79.69 166 LYS A N 1
ATOM 1272 C CA . LYS A 1 166 ? 1.342 -13.620 0.052 1.00 79.69 166 LYS A CA 1
ATOM 1273 C C . LYS A 1 166 ? 1.296 -12.748 1.317 1.00 79.69 166 LYS A C 1
ATOM 1275 O O . LYS A 1 166 ? 0.931 -11.580 1.234 1.00 79.69 166 LYS A O 1
ATOM 1280 N N . GLY A 1 167 ? 1.668 -13.293 2.477 1.00 82.50 167 GLY A N 1
ATOM 1281 C CA . GLY A 1 167 ? 1.617 -12.614 3.772 1.00 82.50 167 GLY A CA 1
ATOM 1282 C C . GLY A 1 167 ? 0.539 -13.188 4.690 1.00 82.50 167 GLY A C 1
ATOM 1283 O O . GLY A 1 167 ? 0.202 -14.370 4.613 1.00 82.50 167 GLY A O 1
ATOM 1284 N N . PHE A 1 168 ? 0.005 -12.351 5.576 1.00 85.50 168 PHE A N 1
ATOM 1285 C CA . PHE A 1 168 ? -0.975 -12.755 6.581 1.00 85.50 168 PHE A CA 1
ATOM 1286 C C . PHE A 1 168 ? -2.404 -12.498 6.101 1.00 85.50 168 PHE A C 1
ATOM 1288 O O . PHE A 1 168 ? -2.764 -11.360 5.803 1.00 85.50 168 PHE A O 1
ATOM 1295 N N . ALA A 1 169 ? -3.213 -13.552 6.053 1.00 84.38 169 ALA A N 1
ATOM 1296 C CA . ALA A 1 169 ? -4.646 -13.476 5.822 1.00 84.38 169 ALA A CA 1
ATOM 1297 C C . ALA A 1 169 ? -5.392 -13.542 7.158 1.00 84.38 169 ALA A C 1
ATOM 1299 O O . ALA A 1 169 ? -5.067 -14.354 8.026 1.00 84.38 169 ALA A O 1
ATOM 1300 N N . PHE A 1 170 ? -6.407 -12.697 7.298 1.00 87.06 170 PHE A N 1
ATOM 1301 C CA . PHE A 1 170 ? -7.303 -12.655 8.448 1.00 87.06 170 PHE A CA 1
ATOM 1302 C C . PHE A 1 170 ? -8.732 -12.858 7.955 1.00 87.06 170 PHE A C 1
ATOM 1304 O O . PHE A 1 170 ? -9.059 -12.434 6.844 1.00 87.06 170 PHE A O 1
ATOM 1311 N N . ALA A 1 171 ? -9.583 -13.471 8.777 1.00 82.62 171 ALA A N 1
ATOM 1312 C CA . ALA A 1 171 ? -11.007 -13.526 8.487 1.00 82.62 171 ALA A CA 1
ATOM 1313 C C . ALA A 1 171 ? -11.557 -12.100 8.389 1.00 82.62 171 ALA A C 1
ATOM 1315 O O . ALA A 1 171 ? -11.480 -11.313 9.335 1.00 82.62 171 ALA A O 1
ATOM 1316 N N . TRP A 1 172 ? -12.098 -11.780 7.220 1.00 78.06 172 TRP A N 1
ATOM 1317 C CA . TRP A 1 172 ? -12.769 -10.522 6.950 1.00 78.06 172 TRP A CA 1
ATOM 1318 C C . TRP A 1 172 ? -14.238 -10.798 6.662 1.00 78.06 172 TRP A C 1
ATOM 1320 O O . TRP A 1 172 ? -14.575 -11.822 6.070 1.00 78.06 172 TRP A O 1
ATOM 1330 N N . ILE A 1 173 ? -15.116 -9.887 7.077 1.00 75.38 173 ILE A N 1
ATOM 1331 C CA . ILE A 1 173 ? -16.534 -9.970 6.730 1.00 75.38 173 ILE A CA 1
ATOM 1332 C C . ILE A 1 173 ? -16.657 -9.525 5.276 1.00 75.38 173 ILE A C 1
ATOM 1334 O O . ILE A 1 173 ? -16.526 -8.337 4.976 1.00 75.38 173 ILE A O 1
ATOM 1338 N N . PHE A 1 174 ? -16.873 -10.477 4.375 1.00 72.62 174 PHE A N 1
ATOM 1339 C CA . PHE A 1 174 ? -17.164 -10.197 2.975 1.00 72.62 174 PHE A CA 1
ATOM 1340 C C . PHE A 1 174 ? -18.647 -10.483 2.694 1.00 72.62 174 PHE A C 1
ATOM 1342 O O . PHE A 1 174 ? -19.198 -11.433 3.256 1.00 72.62 174 PHE A O 1
ATOM 1349 N N . PRO A 1 175 ? -19.321 -9.647 1.886 1.00 73.44 175 PRO A N 1
ATOM 1350 C CA . PRO A 1 175 ? -20.650 -9.963 1.385 1.00 73.44 175 PRO A CA 1
ATOM 1351 C C . PRO A 1 175 ? -20.591 -11.262 0.576 1.00 73.44 175 PRO A C 1
ATOM 1353 O O . PRO A 1 175 ? -19.776 -11.377 -0.332 1.00 73.44 175 PRO A O 1
ATOM 1356 N N . ASP A 1 176 ? -21.445 -12.218 0.918 1.00 73.94 176 ASP A N 1
ATOM 1357 C CA . ASP A 1 176 ? -21.670 -13.454 0.159 1.00 73.94 176 ASP A CA 1
ATOM 1358 C C . ASP A 1 176 ? -23.184 -13.624 -0.067 1.00 73.94 176 ASP A C 1
ATOM 1360 O O . ASP A 1 176 ? -23.956 -12.780 0.396 1.00 73.94 176 ASP A O 1
ATOM 1364 N N . GLY A 1 177 ? -23.643 -14.685 -0.736 1.00 76.12 177 GLY A N 1
ATOM 1365 C CA . GLY A 1 177 ? -25.034 -14.846 -1.205 1.00 76.12 177 GLY A CA 1
ATOM 1366 C C . GLY A 1 177 ? -26.153 -14.573 -0.178 1.00 76.12 177 GLY A C 1
ATOM 1367 O O . GLY A 1 177 ? -27.253 -14.163 -0.549 1.00 76.12 177 GLY A O 1
ATOM 1368 N N . GLY A 1 178 ? -25.890 -14.715 1.126 1.00 82.00 178 GLY A N 1
ATOM 1369 C CA . GLY A 1 178 ? -26.843 -14.377 2.194 1.00 82.00 178 GLY A CA 1
ATOM 1370 C C . GLY A 1 178 ? -26.903 -12.896 2.601 1.00 82.00 178 GLY A C 1
ATOM 1371 O O . GLY A 1 178 ? -27.810 -12.502 3.337 1.00 82.00 178 GLY A O 1
ATOM 1372 N N . PHE A 1 179 ? -25.978 -12.057 2.131 1.00 85.62 179 PHE A N 1
ATOM 1373 C CA . PHE A 1 179 ? -25.833 -10.661 2.550 1.00 85.62 179 PHE A CA 1
ATOM 1374 C C . PHE A 1 179 ? -27.026 -9.794 2.140 1.00 85.62 179 PHE A C 1
ATOM 1376 O O . PHE A 1 179 ? -27.594 -9.097 2.982 1.00 85.62 179 PHE A O 1
ATOM 1383 N N . TRP A 1 180 ? -27.446 -9.844 0.873 1.00 86.75 180 TRP A N 1
ATOM 1384 C CA . TRP A 1 180 ? -28.579 -9.045 0.393 1.00 86.75 180 TRP A CA 1
ATOM 1385 C C . TRP A 1 180 ? -29.910 -9.431 1.060 1.00 86.75 180 TRP A C 1
ATOM 1387 O O . TRP A 1 180 ? -30.608 -8.534 1.547 1.00 86.75 180 TRP A O 1
ATOM 1397 N N . PRO A 1 181 ? -30.251 -10.727 1.198 1.00 88.94 181 PRO A N 1
ATOM 1398 C CA . PRO A 1 181 ? -31.382 -11.151 2.018 1.00 88.94 181 PRO A CA 1
ATOM 1399 C C . PRO A 1 181 ? -31.274 -10.700 3.483 1.00 88.94 181 PRO A C 1
ATOM 1401 O O . PRO A 1 181 ? -32.247 -10.200 4.050 1.00 88.94 181 PRO A O 1
ATOM 1404 N N . TRP A 1 182 ? -30.094 -10.805 4.103 1.00 90.50 182 TRP A N 1
ATOM 1405 C CA . TRP A 1 182 ? -29.860 -10.322 5.468 1.00 90.50 182 TRP A CA 1
ATOM 1406 C C . TRP A 1 182 ? -30.104 -8.810 5.605 1.00 90.50 182 TRP A C 1
ATOM 1408 O O . TRP A 1 182 ? -30.732 -8.361 6.570 1.00 90.50 182 TRP A O 1
ATOM 1418 N N . MET A 1 183 ? -29.709 -8.017 4.607 1.00 89.62 183 MET A N 1
ATOM 1419 C CA . MET A 1 183 ? -29.948 -6.572 4.582 1.00 89.62 183 MET A CA 1
ATOM 1420 C C . MET A 1 183 ? -31.439 -6.209 4.595 1.00 89.62 183 MET A C 1
ATOM 1422 O O . MET A 1 183 ? -31.803 -5.186 5.178 1.00 89.62 183 MET A O 1
ATOM 1426 N N . VAL A 1 184 ? -32.329 -7.049 4.055 1.00 90.94 184 VAL A N 1
ATOM 1427 C CA . VAL A 1 184 ? -33.788 -6.848 4.168 1.00 90.94 184 VAL A CA 1
ATOM 1428 C C . VAL A 1 184 ? -34.234 -6.886 5.635 1.00 90.94 184 VAL A C 1
ATOM 1430 O O . VAL A 1 184 ? -35.029 -6.044 6.065 1.00 90.94 184 VAL A O 1
ATOM 1433 N N . PHE A 1 185 ? -33.685 -7.795 6.445 1.00 93.19 185 PHE A N 1
ATOM 1434 C CA . PHE A 1 185 ? -33.950 -7.829 7.888 1.00 93.19 185 PHE A CA 1
ATOM 1435 C C . PHE A 1 185 ? -33.411 -6.582 8.594 1.00 93.19 185 PHE A C 1
ATOM 1437 O O . PHE A 1 185 ? -34.104 -5.998 9.424 1.00 93.19 185 PHE A O 1
ATOM 1444 N N . VAL A 1 186 ? -32.214 -6.115 8.234 1.00 93.62 186 VAL A N 1
ATOM 1445 C CA . VAL A 1 186 ? -31.643 -4.887 8.813 1.00 93.62 186 VAL A CA 1
ATOM 1446 C C . VAL A 1 186 ? -32.510 -3.668 8.480 1.00 93.62 186 VAL A C 1
ATOM 1448 O O . VAL A 1 186 ? -32.856 -2.896 9.375 1.00 93.62 186 VAL A O 1
ATOM 1451 N N . VAL A 1 187 ? -32.923 -3.508 7.220 1.00 94.38 187 VAL A N 1
ATOM 1452 C CA . VAL A 1 187 ? -33.775 -2.392 6.776 1.00 94.38 187 VAL A CA 1
ATOM 1453 C C . VAL A 1 187 ? -35.146 -2.441 7.449 1.00 94.38 187 VAL A C 1
ATOM 1455 O O . VAL A 1 187 ? -35.611 -1.425 7.971 1.00 94.38 187 VAL A O 1
ATOM 1458 N N . THR A 1 188 ? -35.783 -3.612 7.509 1.00 93.56 188 THR A N 1
ATOM 1459 C CA . THR A 1 188 ? -37.058 -3.774 8.231 1.00 93.56 188 THR A CA 1
ATOM 1460 C C . THR A 1 188 ? -36.899 -3.501 9.727 1.00 93.56 188 THR A C 1
ATOM 1462 O O . THR A 1 188 ? -37.752 -2.833 10.313 1.00 93.56 188 THR A O 1
ATOM 1465 N N . GLY A 1 189 ? -35.770 -3.888 10.325 1.00 93.81 189 GLY A N 1
ATOM 1466 C CA . GLY A 1 189 ? -35.390 -3.547 11.694 1.00 93.81 189 GLY A CA 1
ATOM 1467 C C . GLY A 1 189 ? -35.212 -2.047 11.924 1.00 93.81 189 GLY A C 1
ATOM 1468 O O . GLY A 1 189 ? -35.652 -1.533 12.952 1.00 93.81 189 GLY A O 1
ATOM 1469 N N . ILE A 1 190 ? -34.637 -1.313 10.967 1.00 94.94 190 ILE A N 1
ATOM 1470 C CA . ILE A 1 190 ? -34.532 0.155 11.017 1.00 94.94 190 ILE A CA 1
ATOM 1471 C C . ILE A 1 190 ? -35.921 0.793 10.953 1.00 94.94 190 ILE A C 1
ATOM 1473 O O . ILE A 1 190 ? -36.216 1.689 11.747 1.00 94.94 190 ILE A O 1
ATOM 1477 N N . LEU A 1 191 ? -36.792 0.337 10.050 1.00 95.31 191 LEU A N 1
ATOM 1478 C CA . LEU A 1 191 ? -38.158 0.856 9.925 1.00 95.31 191 LEU A CA 1
ATOM 1479 C C . LEU A 1 191 ? -38.980 0.581 11.194 1.00 95.31 191 LEU A C 1
ATOM 1481 O O . LEU A 1 191 ? -39.575 1.505 11.758 1.00 95.31 191 LEU A O 1
ATOM 1485 N N . ALA A 1 192 ? -38.947 -0.658 11.690 1.00 93.06 192 ALA A N 1
ATOM 1486 C CA . ALA A 1 192 ? -39.603 -1.061 12.931 1.00 93.06 192 ALA A CA 1
ATOM 1487 C C . ALA A 1 192 ? -39.030 -0.305 14.137 1.00 93.06 192 ALA A C 1
ATOM 1489 O O . ALA A 1 192 ? -39.779 0.241 14.947 1.00 93.06 192 ALA A O 1
ATOM 1490 N N . GLY A 1 193 ? -37.706 -0.189 14.222 1.00 92.06 193 GLY A N 1
ATOM 1491 C CA . GLY A 1 193 ? -37.017 0.559 15.263 1.00 92.06 193 GLY A CA 1
ATOM 1492 C C . GLY A 1 193 ? -37.412 2.032 15.261 1.00 92.06 193 GLY A C 1
ATOM 1493 O O . GLY A 1 193 ? -37.694 2.582 16.325 1.00 92.06 193 GLY A O 1
ATOM 1494 N N . ARG A 1 194 ? -37.470 2.687 14.090 1.00 92.31 194 ARG A N 1
ATOM 1495 C CA . ARG A 1 194 ? -37.923 4.086 13.968 1.00 92.31 194 ARG A CA 1
ATOM 1496 C C . ARG A 1 194 ? -39.360 4.238 14.446 1.00 92.31 194 ARG A C 1
ATOM 1498 O O . ARG A 1 194 ? -39.658 5.193 15.160 1.00 92.31 194 ARG A O 1
ATOM 1505 N N . TRP A 1 195 ? -40.234 3.302 14.090 1.00 91.75 195 TRP A N 1
ATOM 1506 C CA . TRP A 1 195 ? -41.629 3.307 14.523 1.00 91.75 195 TRP A CA 1
ATOM 1507 C C . TRP A 1 195 ? -41.772 3.130 16.046 1.00 91.75 195 TRP A C 1
ATOM 1509 O O . TRP A 1 195 ? -42.491 3.897 16.691 1.00 91.75 195 TRP A O 1
ATOM 1519 N N . ILE A 1 196 ? -41.026 2.195 16.647 1.00 89.94 196 ILE A N 1
ATOM 1520 C CA . ILE A 1 196 ? -40.988 1.984 18.106 1.00 89.94 196 ILE A CA 1
ATOM 1521 C C . ILE A 1 196 ? -40.414 3.213 18.817 1.00 89.94 196 ILE A C 1
ATOM 1523 O O . ILE A 1 196 ? -40.981 3.676 19.809 1.00 89.94 196 ILE A O 1
ATOM 1527 N N . ALA A 1 197 ? -39.318 3.774 18.307 1.00 88.88 197 ALA A N 1
ATOM 1528 C CA . ALA A 1 197 ? -38.695 4.967 18.864 1.00 88.88 197 ALA A CA 1
ATOM 1529 C C . ALA A 1 197 ? -39.629 6.182 18.794 1.00 88.88 197 ALA A C 1
ATOM 1531 O O . ALA A 1 197 ? -39.727 6.920 19.774 1.00 88.88 197 ALA A O 1
ATOM 1532 N N . ALA A 1 198 ? -40.366 6.355 17.693 1.00 87.50 198 ALA A N 1
ATOM 1533 C CA . ALA A 1 198 ? -41.363 7.412 17.542 1.00 87.50 198 ALA A CA 1
ATOM 1534 C C . ALA A 1 198 ? -42.521 7.254 18.540 1.00 87.50 198 ALA A C 1
ATOM 1536 O O . ALA A 1 198 ? -42.900 8.224 19.197 1.00 87.50 198 ALA A O 1
ATOM 1537 N N . ARG A 1 199 ? -43.034 6.030 18.732 1.00 86.81 199 ARG A N 1
ATOM 1538 C CA . ARG A 1 199 ? -44.058 5.747 19.755 1.00 86.81 199 ARG A CA 1
ATOM 1539 C C . ARG A 1 199 ? -43.562 6.013 21.170 1.00 86.81 199 ARG A C 1
ATOM 1541 O O . ARG A 1 199 ? -44.282 6.606 21.966 1.00 86.81 199 ARG A O 1
ATOM 1548 N N . ARG A 1 200 ? -42.335 5.598 21.485 1.00 85.38 200 ARG A N 1
ATOM 1549 C CA . ARG A 1 200 ? -41.727 5.825 22.803 1.00 85.38 200 ARG A CA 1
ATOM 1550 C C . ARG A 1 200 ? -41.456 7.299 23.065 1.00 85.38 200 ARG A C 1
ATOM 1552 O O . ARG A 1 200 ? -41.667 7.742 24.186 1.00 85.38 200 ARG A O 1
ATOM 1559 N N . LYS A 1 201 ? -41.029 8.044 22.045 1.00 85.62 201 LYS A N 1
ATOM 1560 C CA . LYS A 1 201 ? -40.837 9.492 22.131 1.00 85.62 201 LYS A CA 1
ATOM 1561 C C . LYS A 1 201 ? -42.163 10.208 22.395 1.00 85.62 201 LYS A C 1
ATOM 1563 O O . LYS A 1 201 ? -42.235 10.987 23.333 1.00 85.62 201 LYS A O 1
ATOM 1568 N N . LYS A 1 202 ? -43.221 9.858 21.658 1.00 84.94 202 LYS A N 1
ATOM 1569 C CA . LYS A 1 202 ? -44.570 10.393 21.893 1.00 84.94 202 LYS A CA 1
ATOM 1570 C C . LYS A 1 202 ? -45.067 10.090 23.312 1.00 84.94 202 LYS A C 1
ATOM 1572 O O . LYS A 1 202 ? -45.544 10.973 24.007 1.00 84.94 202 LYS A O 1
ATOM 1577 N N . HIS A 1 203 ? -44.877 8.857 23.777 1.00 81.31 203 HIS A N 1
ATOM 1578 C CA . HIS A 1 203 ? -45.272 8.474 25.131 1.00 81.31 203 HIS A CA 1
ATOM 1579 C C . HIS A 1 203 ? -44.453 9.191 26.220 1.00 81.31 203 HIS A C 1
ATOM 1581 O O . HIS A 1 203 ? -44.982 9.506 27.280 1.00 81.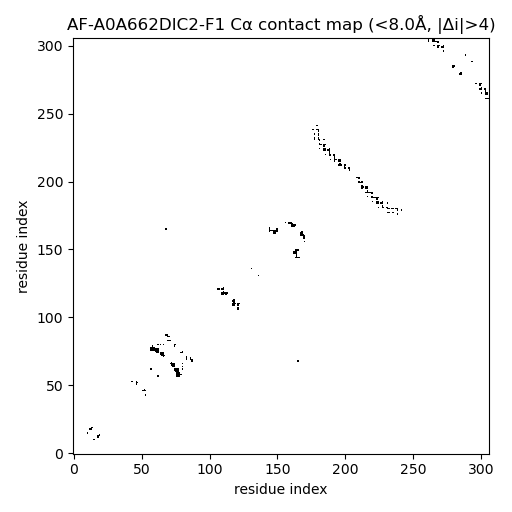31 203 HIS A O 1
ATOM 1587 N N . GLN A 1 204 ? -43.173 9.480 25.966 1.00 83.88 204 GLN A N 1
ATOM 1588 C CA . GLN A 1 204 ? -42.335 10.308 26.838 1.00 83.88 204 GLN A CA 1
ATOM 1589 C C . GLN A 1 204 ? -42.813 11.766 26.881 1.00 83.88 204 GLN A C 1
ATOM 1591 O O . GLN A 1 204 ? -42.823 12.358 27.955 1.00 83.88 204 GLN A O 1
ATOM 1596 N N . GLU A 1 205 ? -43.212 12.336 25.744 1.00 83.81 205 GLU A N 1
ATOM 1597 C CA . GLU A 1 205 ? -43.780 13.690 25.671 1.00 83.81 205 GLU A CA 1
ATOM 1598 C C . GLU A 1 205 ? -45.098 13.792 26.460 1.00 83.81 205 GLU A C 1
ATOM 1600 O O . GLU A 1 205 ? -45.347 14.806 27.104 1.00 83.81 205 GLU A O 1
ATOM 1605 N N . GLU A 1 206 ? -45.901 12.723 26.479 1.00 85.88 206 GLU A N 1
ATOM 1606 C CA . GLU A 1 206 ? -47.170 12.646 27.221 1.00 85.88 206 GLU A CA 1
ATOM 1607 C C . GLU A 1 206 ? -46.994 12.378 28.730 1.00 85.88 206 GLU A C 1
ATOM 1609 O O . GLU A 1 206 ? -47.778 12.874 29.537 1.00 85.88 206 GLU A O 1
ATOM 1614 N N . THR A 1 207 ? -45.990 11.590 29.134 1.00 79.56 207 THR A N 1
ATOM 1615 C CA . THR A 1 207 ? -45.825 11.121 30.530 1.00 79.56 207 THR A CA 1
ATOM 1616 C C . THR A 1 207 ? -44.706 11.816 31.308 1.00 79.56 207 THR A C 1
ATOM 1618 O O . THR A 1 207 ? -44.600 11.633 32.520 1.00 79.56 207 THR A O 1
ATOM 1621 N N . GLY A 1 208 ? -43.839 12.582 30.640 1.00 75.19 208 GLY A N 1
ATOM 1622 C CA . GLY A 1 208 ? -42.708 13.292 31.250 1.00 75.19 208 GLY A CA 1
ATOM 1623 C C . GLY A 1 208 ? -41.579 12.397 31.784 1.00 75.19 208 GLY A C 1
ATOM 1624 O O . GLY A 1 208 ? -40.566 12.907 32.261 1.00 75.19 208 GLY A O 1
ATOM 1625 N N . GLN A 1 209 ? -41.707 11.069 31.705 1.00 76.38 209 GLN A N 1
ATOM 1626 C CA . GLN A 1 209 ? -40.678 10.128 32.153 1.00 76.38 209 GLN A CA 1
ATOM 1627 C C . GLN A 1 209 ? -39.607 9.920 31.075 1.00 76.38 209 GLN A C 1
ATOM 1629 O O . GLN A 1 209 ? -39.898 9.936 29.881 1.00 76.38 209 GLN A O 1
ATOM 1634 N N . ALA A 1 210 ? -38.355 9.682 31.481 1.00 68.94 210 ALA A N 1
ATOM 1635 C CA . ALA A 1 210 ? -37.233 9.491 30.560 1.00 68.94 210 ALA A CA 1
ATOM 1636 C C . ALA A 1 210 ? -37.433 8.265 29.639 1.00 68.94 210 ALA A C 1
ATOM 1638 O O . ALA A 1 210 ? -37.144 7.117 29.989 1.00 68.94 210 ALA A O 1
ATOM 1639 N N . GLY A 1 211 ? -37.908 8.520 28.421 1.00 69.56 211 GLY A N 1
ATOM 1640 C CA . GLY A 1 211 ? -38.048 7.533 27.361 1.00 69.56 211 GLY A CA 1
ATOM 1641 C C . GLY A 1 211 ? -36.703 7.271 26.697 1.00 69.56 211 GLY A C 1
ATOM 1642 O O . GLY A 1 211 ? -36.186 8.086 25.939 1.00 69.56 211 GLY A O 1
ATOM 1643 N N . HIS A 1 212 ? -36.126 6.096 26.929 1.00 81.31 212 HIS A N 1
ATOM 1644 C CA . HIS A 1 212 ? -34.865 5.681 26.305 1.00 81.31 212 HIS A CA 1
ATOM 1645 C C . HIS A 1 212 ? -35.041 5.286 24.820 1.00 81.31 212 HIS A C 1
ATOM 1647 O O . HIS A 1 212 ? -34.595 4.220 24.396 1.00 81.31 212 HIS A O 1
ATOM 1653 N N . SER A 1 213 ? -35.707 6.125 24.021 1.00 82.25 213 SER A N 1
ATOM 1654 C CA . SER A 1 213 ? -36.110 5.869 22.627 1.00 82.25 213 SER A CA 1
ATOM 1655 C C . SER A 1 213 ? -34.964 5.368 21.738 1.00 82.25 213 SER A C 1
ATOM 1657 O O . SER A 1 213 ? -35.152 4.424 20.973 1.00 82.25 213 SER A O 1
ATOM 1659 N N . VAL A 1 214 ? -33.756 5.912 21.911 1.00 85.25 214 VAL A N 1
ATOM 1660 C CA . VAL A 1 214 ? -32.547 5.490 21.184 1.00 85.25 214 VAL A CA 1
ATOM 1661 C C . VAL A 1 214 ? -32.117 4.063 21.544 1.00 85.25 214 VAL A C 1
ATOM 1663 O O . VAL A 1 214 ? -31.752 3.298 20.656 1.00 85.25 214 VAL A O 1
ATOM 1666 N N . ARG A 1 215 ? -32.212 3.651 22.817 1.00 88.25 215 ARG A N 1
ATOM 1667 C CA . ARG A 1 215 ? -31.868 2.275 23.227 1.00 88.25 215 ARG A CA 1
ATOM 1668 C C . ARG A 1 215 ? -32.826 1.258 22.615 1.00 88.25 215 ARG A C 1
ATOM 1670 O O . ARG A 1 215 ? -32.391 0.198 22.18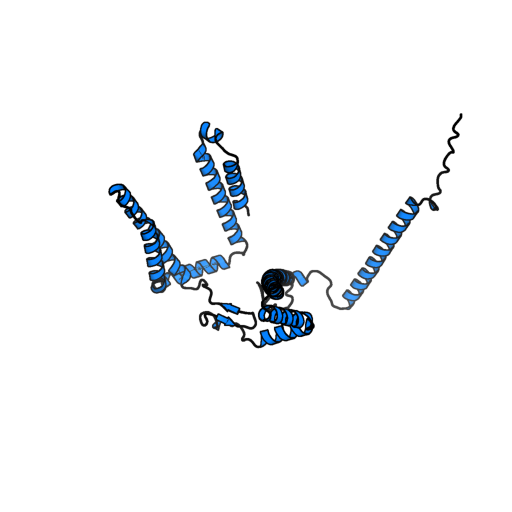7 1.00 88.25 215 ARG A O 1
ATOM 1677 N N . PHE A 1 216 ? -34.113 1.598 22.529 1.00 86.94 216 PHE A N 1
ATOM 1678 C CA . PHE A 1 216 ? -35.110 0.749 21.873 1.00 86.94 216 PHE A CA 1
ATOM 1679 C C . PHE A 1 216 ? -34.928 0.706 20.356 1.00 86.94 216 PHE A C 1
ATOM 1681 O O . PHE A 1 216 ? -35.096 -0.360 19.772 1.00 86.94 216 PHE A O 1
ATOM 1688 N N . PHE A 1 217 ? -34.536 1.816 19.723 1.00 89.69 217 PHE A N 1
ATOM 1689 C CA . PHE A 1 217 ? -34.151 1.819 18.311 1.00 89.69 217 PHE A CA 1
ATOM 1690 C C . PHE A 1 217 ? -32.992 0.849 18.059 1.00 89.69 217 PHE A C 1
ATOM 1692 O O . PHE A 1 217 ? -33.140 -0.091 17.281 1.00 89.69 217 PHE A O 1
ATOM 1699 N N . ILE A 1 218 ? -31.879 1.031 18.778 1.00 91.44 218 ILE A N 1
ATOM 1700 C CA . ILE A 1 218 ? -30.679 0.196 18.642 1.00 91.44 218 ILE A CA 1
ATOM 1701 C C . ILE A 1 218 ? -31.007 -1.266 18.953 1.00 91.44 218 ILE A C 1
ATOM 1703 O O . ILE A 1 218 ? -30.641 -2.145 18.183 1.00 91.44 218 ILE A O 1
ATOM 1707 N N . GLY A 1 219 ? -31.746 -1.528 20.035 1.00 92.62 219 GLY A N 1
ATOM 1708 C CA . GLY A 1 219 ? -32.152 -2.879 20.415 1.00 92.62 219 GLY A CA 1
ATOM 1709 C C . GLY A 1 219 ? -33.028 -3.560 19.363 1.00 92.62 219 GLY A C 1
ATOM 1710 O O . GLY A 1 219 ? -32.844 -4.742 19.099 1.00 92.62 219 GLY A O 1
ATOM 1711 N N . THR A 1 220 ? -33.931 -2.819 18.712 1.00 90.88 220 THR A N 1
ATOM 1712 C CA . THR A 1 220 ? -34.784 -3.366 17.643 1.00 90.88 220 THR A CA 1
ATOM 1713 C C . THR A 1 220 ? -33.971 -3.676 16.391 1.00 90.88 220 THR A C 1
ATOM 1715 O O . THR A 1 220 ? -34.113 -4.756 15.827 1.00 90.88 220 THR A O 1
ATOM 1718 N N . VAL A 1 221 ? -33.084 -2.768 15.975 1.00 93.88 221 VAL A N 1
ATOM 1719 C CA . VAL A 1 221 ? -32.201 -2.999 14.821 1.00 93.88 221 VAL A CA 1
ATOM 1720 C C . VAL A 1 221 ? -31.279 -4.190 15.082 1.00 93.88 221 VAL A C 1
ATOM 1722 O O . VAL A 1 221 ? -31.162 -5.063 14.229 1.00 93.88 221 VAL A O 1
ATOM 1725 N N . ALA A 1 222 ? -30.683 -4.269 16.274 1.00 93.69 222 ALA A N 1
ATOM 1726 C CA . ALA A 1 222 ? -29.828 -5.384 16.671 1.00 93.69 222 ALA A CA 1
ATOM 1727 C C . ALA A 1 222 ? -30.596 -6.712 16.693 1.00 93.69 222 ALA A C 1
ATOM 1729 O O . ALA A 1 222 ? -30.108 -7.704 16.161 1.00 93.69 222 ALA A O 1
ATOM 1730 N N . LEU A 1 223 ? -31.814 -6.727 17.244 1.00 94.88 223 LEU A N 1
ATOM 1731 C CA . LEU A 1 223 ? -32.670 -7.912 17.251 1.00 94.88 223 LEU A CA 1
ATOM 1732 C C . LEU A 1 223 ? -32.947 -8.402 15.828 1.00 94.88 223 LEU A C 1
ATOM 1734 O O . LEU A 1 223 ? -32.766 -9.581 15.545 1.00 94.88 223 LEU A O 1
ATOM 1738 N N . PHE A 1 224 ? -33.347 -7.506 14.928 1.00 94.62 224 PHE A N 1
ATOM 1739 C CA . PHE A 1 224 ? -33.621 -7.859 13.536 1.00 94.62 224 PHE A CA 1
ATOM 1740 C C . PHE A 1 224 ? -32.363 -8.301 12.785 1.00 94.62 224 PHE A C 1
ATOM 1742 O O . PHE A 1 224 ? -32.439 -9.244 12.007 1.00 94.62 224 PHE A O 1
ATOM 1749 N N . ALA A 1 225 ? -31.209 -7.684 13.038 1.00 92.12 225 ALA A N 1
ATOM 1750 C CA . ALA A 1 225 ? -29.941 -8.101 12.445 1.00 92.12 225 ALA A CA 1
ATOM 1751 C C . ALA A 1 225 ? -29.532 -9.514 12.901 1.00 92.12 225 ALA A C 1
ATOM 1753 O O . ALA A 1 225 ? -29.110 -10.323 12.077 1.00 92.12 225 ALA A O 1
ATOM 1754 N N . VAL A 1 226 ? -29.705 -9.832 14.189 1.00 93.25 226 VAL A N 1
ATOM 1755 C CA . VAL A 1 226 ? -29.430 -11.168 14.744 1.00 93.25 226 VAL A CA 1
ATOM 1756 C C . VAL A 1 226 ? -30.432 -12.192 14.220 1.00 93.25 226 VAL A C 1
ATOM 1758 O O . VAL A 1 226 ? -30.031 -13.261 13.779 1.00 93.25 226 VAL A O 1
ATOM 1761 N N . VAL A 1 227 ? -31.727 -11.873 14.214 1.00 93.50 227 VAL A N 1
ATOM 1762 C CA . VAL A 1 227 ? -32.765 -12.756 13.656 1.00 93.50 227 VAL A CA 1
ATOM 1763 C C . VAL A 1 227 ? -32.497 -13.003 12.176 1.00 93.50 227 VAL A C 1
ATOM 1765 O O . VAL A 1 227 ? -32.477 -14.151 11.745 1.00 93.50 227 VAL A O 1
ATOM 1768 N N . GLY A 1 228 ? -32.223 -11.947 11.413 1.00 90.56 228 GLY A N 1
ATOM 1769 C CA . GLY A 1 228 ? -31.880 -12.033 10.002 1.00 90.56 228 GLY A CA 1
ATOM 1770 C C . GLY A 1 228 ? -30.654 -12.898 9.751 1.00 90.56 228 GLY A C 1
ATOM 1771 O O . GLY A 1 228 ? -30.626 -13.615 8.761 1.00 90.56 228 GLY A O 1
ATOM 1772 N N . TRP A 1 229 ? -29.661 -12.889 10.645 1.00 88.00 229 TRP A N 1
ATOM 1773 C CA . TRP A 1 229 ? -28.456 -13.714 10.502 1.00 88.00 229 TRP A CA 1
ATOM 1774 C C . TRP A 1 22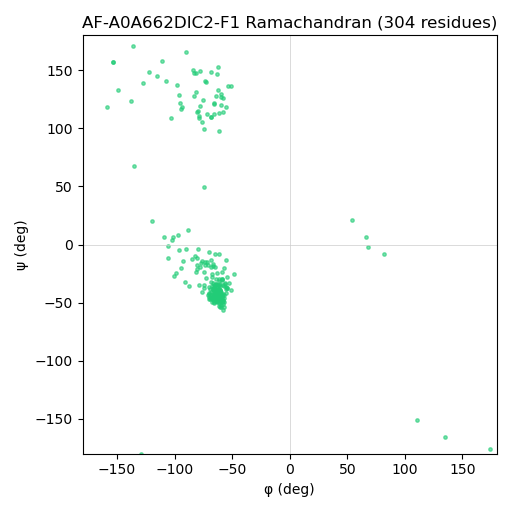9 ? -28.770 -15.215 10.430 1.00 88.00 229 TRP A C 1
ATOM 1776 O O . TRP A 1 229 ? -28.070 -15.962 9.754 1.00 88.00 229 TRP A O 1
ATOM 1786 N N . PHE A 1 230 ? -29.845 -15.658 11.083 1.00 89.94 230 PHE A N 1
ATOM 1787 C CA . PHE A 1 230 ? -30.304 -17.050 11.031 1.00 89.94 230 PHE A CA 1
ATOM 1788 C C . PHE A 1 230 ? -31.479 -17.260 10.068 1.00 89.94 230 PHE A C 1
ATOM 1790 O O . PHE A 1 230 ? -31.654 -18.354 9.540 1.00 89.94 230 PHE A O 1
ATOM 1797 N N . ALA A 1 231 ? -32.290 -16.225 9.838 1.00 90.94 231 ALA A N 1
ATOM 1798 C CA . ALA A 1 231 ? -33.520 -16.296 9.054 1.00 90.94 231 ALA A CA 1
ATOM 1799 C C . ALA A 1 231 ? -33.355 -15.866 7.587 1.00 90.94 231 ALA A C 1
ATOM 1801 O O . ALA A 1 231 ? -34.305 -16.002 6.817 1.00 90.94 231 ALA A O 1
ATOM 1802 N N . TRP A 1 232 ? -32.178 -15.390 7.168 1.00 88.38 232 TRP A N 1
ATOM 1803 C CA . TRP A 1 232 ? -31.916 -15.034 5.769 1.00 88.38 232 TRP A CA 1
ATOM 1804 C C . TRP A 1 232 ? -32.240 -16.152 4.760 1.00 88.38 232 TRP A C 1
ATOM 1806 O O . TRP A 1 232 ? -32.749 -15.797 3.695 1.00 88.38 232 TRP A O 1
ATOM 1816 N N . PRO A 1 233 ? -32.087 -17.468 5.056 1.00 88.12 233 PRO A N 1
ATOM 1817 C CA . PRO A 1 233 ? -32.449 -18.514 4.097 1.00 88.12 233 PRO A CA 1
ATOM 1818 C C . PRO A 1 233 ? -33.946 -18.533 3.758 1.00 88.12 233 PRO A C 1
ATOM 1820 O O . PRO A 1 233 ? -34.326 -18.957 2.671 1.00 88.12 233 PRO A O 1
ATOM 1823 N N . VAL A 1 234 ? -34.813 -18.022 4.646 1.00 89.00 234 VAL A N 1
ATOM 1824 C CA . VAL A 1 234 ? -36.260 -17.877 4.385 1.00 89.00 234 VAL A CA 1
ATOM 1825 C C . VAL A 1 234 ? -36.517 -16.896 3.238 1.00 89.00 234 VAL A C 1
ATOM 1827 O O . VAL A 1 234 ? -37.484 -17.043 2.496 1.00 89.00 234 VAL A O 1
ATOM 1830 N N . LEU A 1 235 ? -35.631 -15.916 3.064 1.00 87.25 235 LEU A N 1
ATOM 1831 C CA . LEU A 1 235 ? -35.650 -14.969 1.953 1.00 87.25 235 LEU A CA 1
ATOM 1832 C C . LEU A 1 235 ? -34.863 -15.474 0.731 1.00 87.25 235 LEU A C 1
ATOM 1834 O O . LEU A 1 235 ? -34.651 -14.708 -0.206 1.00 87.25 235 LEU A O 1
ATOM 1838 N N . GLY A 1 236 ? -34.476 -16.755 0.691 1.00 82.25 236 GLY A N 1
ATOM 1839 C CA . GLY A 1 236 ? -33.765 -17.357 -0.442 1.00 82.25 236 GLY A CA 1
ATOM 1840 C C . GLY A 1 236 ? -34.534 -17.281 -1.767 1.00 82.25 236 GLY A C 1
ATOM 1841 O O . GLY A 1 236 ? -33.929 -17.235 -2.829 1.00 82.25 236 GLY A O 1
ATOM 1842 N N . PHE A 1 237 ? -35.864 -17.151 -1.740 1.00 86.75 237 PHE A N 1
ATOM 1843 C CA . PHE A 1 237 ? -36.660 -16.912 -2.954 1.00 86.75 237 PHE A CA 1
ATOM 1844 C C . PHE A 1 237 ? -36.376 -15.552 -3.622 1.00 86.75 237 PHE A C 1
ATOM 1846 O O . PHE A 1 237 ? -36.690 -15.377 -4.797 1.00 86.75 237 PHE A O 1
ATOM 1853 N N . LEU A 1 238 ? -35.800 -14.588 -2.891 1.00 85.88 238 LEU A N 1
ATOM 1854 C CA . LEU A 1 238 ? -35.338 -13.307 -3.437 1.00 85.88 238 LEU A CA 1
ATOM 1855 C C . LEU A 1 238 ? -33.929 -13.403 -4.026 1.00 85.88 238 LEU A C 1
ATOM 1857 O O . LEU A 1 238 ? -33.511 -12.487 -4.729 1.00 85.88 238 LEU A O 1
ATOM 1861 N N . GLN A 1 239 ? -33.198 -14.488 -3.763 1.00 83.25 239 GLN A N 1
ATOM 1862 C CA . GLN A 1 239 ? -31.821 -14.655 -4.217 1.00 83.25 239 GLN A CA 1
ATOM 1863 C C . GLN A 1 239 ? -31.677 -14.532 -5.746 1.00 83.25 239 GLN A C 1
ATOM 1865 O O . GLN A 1 239 ? -30.834 -13.744 -6.164 1.00 83.25 239 GLN A O 1
ATOM 1870 N N . PRO A 1 240 ? -32.553 -15.124 -6.590 1.00 87.62 240 PRO A N 1
ATOM 1871 C CA . PRO A 1 240 ? -32.487 -14.914 -8.040 1.00 87.62 240 PRO A CA 1
ATOM 1872 C C . PRO A 1 240 ? -32.678 -13.449 -8.458 1.00 87.62 240 PRO A C 1
ATOM 1874 O O . PRO A 1 240 ? -32.128 -13.007 -9.462 1.00 87.62 240 PRO A O 1
ATOM 1877 N N . VAL A 1 241 ? -33.462 -12.679 -7.695 1.00 87.69 241 VAL A N 1
ATOM 1878 C CA . VAL A 1 241 ? -33.668 -11.246 -7.952 1.00 87.69 241 VAL A CA 1
ATOM 1879 C C . VAL A 1 241 ? -32.401 -10.465 -7.613 1.00 87.69 241 VAL A C 1
ATOM 1881 O O . VAL A 1 241 ? -32.000 -9.597 -8.384 1.00 87.69 241 VAL A O 1
ATOM 1884 N N . PHE A 1 242 ? -31.757 -10.779 -6.486 1.00 85.56 242 PHE A N 1
ATOM 1885 C CA . PHE A 1 242 ? -30.499 -10.143 -6.097 1.00 85.56 242 PHE A CA 1
ATOM 1886 C C . PHE A 1 242 ? -29.356 -10.496 -7.051 1.00 85.56 242 PHE A C 1
ATOM 1888 O O . PHE A 1 242 ? -28.656 -9.587 -7.482 1.00 85.56 242 PHE A O 1
ATOM 1895 N N . GLU A 1 243 ? -29.227 -11.760 -7.459 1.00 85.25 243 GLU A N 1
ATOM 1896 C CA . GLU A 1 243 ? -28.231 -12.202 -8.446 1.00 85.25 243 GLU A CA 1
ATOM 1897 C C . GLU A 1 243 ? -28.440 -11.523 -9.809 1.00 85.25 243 GLU A C 1
ATOM 1899 O O . GLU A 1 243 ? -27.479 -11.100 -10.450 1.00 85.25 243 GLU A O 1
ATOM 1904 N N . ALA A 1 244 ? -29.692 -11.339 -10.246 1.00 86.94 244 ALA A N 1
ATOM 1905 C CA . ALA A 1 244 ? -29.991 -10.598 -11.471 1.00 86.94 244 ALA A CA 1
ATOM 1906 C C . ALA A 1 244 ? -29.596 -9.113 -11.372 1.00 86.94 244 ALA A C 1
ATOM 1908 O O . ALA A 1 244 ? -29.108 -8.541 -12.348 1.00 86.94 244 ALA A O 1
ATOM 1909 N N . ILE A 1 245 ? -29.789 -8.485 -10.206 1.00 85.06 245 ILE A N 1
ATOM 1910 C CA . ILE A 1 245 ? -29.351 -7.104 -9.955 1.00 85.06 245 ILE A CA 1
ATOM 1911 C C . ILE A 1 245 ? -27.824 -7.027 -9.940 1.00 85.06 245 ILE A C 1
ATOM 1913 O O . ILE A 1 245 ? -27.266 -6.143 -10.581 1.00 85.06 245 ILE A O 1
ATOM 1917 N N . GLU A 1 246 ? -27.154 -7.942 -9.244 1.00 82.88 246 GLU A N 1
ATOM 1918 C CA . GLU A 1 246 ? -25.694 -8.012 -9.167 1.00 82.88 246 GLU A CA 1
ATOM 1919 C C . GLU A 1 246 ? -25.082 -8.190 -10.557 1.00 82.88 246 GLU A C 1
ATOM 1921 O O . GLU A 1 246 ? -24.267 -7.374 -10.971 1.00 82.88 246 GLU A O 1
ATOM 1926 N N . SER A 1 247 ? -25.584 -9.142 -11.346 1.00 85.31 247 SER A N 1
ATOM 1927 C CA . SER A 1 247 ? -25.157 -9.338 -12.733 1.00 85.31 247 SER A CA 1
ATOM 1928 C C . SER A 1 247 ? -25.399 -8.101 -13.604 1.00 85.31 247 SER A C 1
ATOM 1930 O O . SER A 1 247 ? -24.539 -7.731 -14.407 1.00 85.31 247 SER A O 1
ATOM 1932 N N . ALA A 1 248 ? -26.541 -7.426 -13.442 1.00 85.69 248 ALA A N 1
ATOM 1933 C CA . ALA A 1 248 ? -26.817 -6.192 -14.167 1.00 85.69 248 ALA A CA 1
ATOM 1934 C C . ALA A 1 248 ? -25.830 -5.081 -13.784 1.00 85.69 248 ALA A C 1
ATOM 1936 O O . ALA A 1 248 ? -25.350 -4.377 -14.671 1.00 85.69 248 ALA A O 1
ATOM 1937 N N . VAL A 1 249 ? -25.500 -4.941 -12.498 1.00 81.06 249 VAL A N 1
ATOM 1938 C CA . VAL A 1 249 ? -24.526 -3.965 -11.990 1.00 81.06 249 VAL A CA 1
ATOM 1939 C C . VAL A 1 249 ? -23.110 -4.297 -12.467 1.00 81.06 249 VAL A C 1
ATOM 1941 O O . VAL A 1 249 ? -22.427 -3.404 -12.962 1.00 81.06 249 VAL A O 1
ATOM 1944 N N . ASP A 1 250 ? -22.697 -5.560 -12.412 1.00 79.50 250 ASP A N 1
ATOM 1945 C CA . ASP A 1 250 ? -21.377 -6.016 -12.862 1.00 79.50 250 ASP A CA 1
ATOM 1946 C C . ASP A 1 250 ? -21.198 -5.902 -14.380 1.00 79.50 250 ASP A C 1
ATOM 1948 O O . ASP A 1 250 ? -20.087 -5.696 -14.870 1.00 79.50 250 ASP A O 1
ATOM 1952 N N . SER A 1 251 ? -22.292 -5.984 -15.144 1.00 86.00 251 SER A N 1
ATOM 1953 C CA . SER A 1 251 ? -22.271 -5.733 -16.589 1.00 86.00 251 SER A CA 1
ATOM 1954 C C . SER A 1 251 ? -22.081 -4.252 -16.943 1.00 86.00 251 SER A C 1
ATOM 1956 O O . SER A 1 251 ? -21.765 -3.925 -18.092 1.00 86.00 251 SER A O 1
ATOM 1958 N N . MET A 1 252 ? -22.267 -3.339 -15.982 1.00 85.94 252 MET A N 1
ATOM 1959 C CA . MET A 1 252 ? -22.059 -1.915 -16.217 1.00 85.94 252 MET A CA 1
ATOM 1960 C C . MET A 1 252 ? -20.560 -1.607 -16.325 1.00 85.94 252 MET A C 1
ATOM 1962 O O . MET A 1 252 ? -19.758 -2.097 -15.531 1.00 85.94 252 MET A O 1
ATOM 1966 N N . PRO A 1 253 ? -20.149 -0.719 -17.249 1.00 83.94 253 PRO A N 1
ATOM 1967 C CA . PRO A 1 253 ? -18.797 -0.181 -17.244 1.00 83.94 253 PRO A CA 1
ATOM 1968 C C . PRO A 1 253 ? -18.433 0.375 -15.862 1.00 83.94 253 PRO A C 1
ATOM 1970 O O . PRO A 1 253 ? -19.214 1.123 -15.270 1.00 83.94 253 PRO A O 1
ATOM 1973 N N . ALA A 1 254 ? -17.217 0.091 -15.387 1.00 74.75 254 ALA A N 1
ATOM 1974 C CA . ALA A 1 254 ? -16.741 0.474 -14.051 1.00 74.75 254 ALA A CA 1
ATOM 1975 C C . ALA A 1 254 ? -16.824 1.987 -13.740 1.00 74.75 254 ALA A C 1
ATOM 1977 O O . ALA A 1 254 ? -16.703 2.390 -12.587 1.00 74.75 254 ALA A O 1
ATOM 1978 N N . ILE A 1 255 ? -17.038 2.833 -14.754 1.00 78.19 255 ILE A N 1
ATOM 1979 C CA . ILE A 1 255 ? -17.217 4.282 -14.612 1.00 78.19 255 ILE A CA 1
ATOM 1980 C C . ILE A 1 255 ? -18.640 4.688 -14.187 1.00 78.19 255 ILE A C 1
ATOM 1982 O O . ILE A 1 255 ? -18.819 5.772 -13.637 1.00 78.19 255 ILE A O 1
ATOM 1986 N N . ILE A 1 256 ? -19.653 3.838 -14.397 1.00 79.12 256 ILE A N 1
ATOM 1987 C CA . ILE A 1 256 ? -21.059 4.192 -14.143 1.00 79.12 256 ILE A CA 1
ATOM 1988 C C . ILE A 1 256 ? -21.335 4.351 -12.647 1.00 79.12 256 ILE A C 1
ATOM 1990 O O . ILE A 1 256 ? -21.919 5.356 -12.249 1.00 79.12 256 ILE A O 1
ATOM 1994 N N . ILE A 1 257 ? -20.888 3.413 -11.807 1.00 75.50 257 ILE A N 1
ATOM 1995 C CA . ILE A 1 257 ? -21.115 3.479 -10.353 1.00 75.50 257 ILE A CA 1
ATOM 1996 C C . ILE A 1 257 ? -20.493 4.757 -9.745 1.00 75.50 257 ILE A C 1
ATOM 1998 O O . ILE A 1 257 ? -21.221 5.488 -9.069 1.00 75.50 257 ILE A O 1
ATOM 2002 N N . PRO A 1 258 ? -19.215 5.109 -10.020 1.00 76.81 258 PRO A N 1
ATOM 2003 C CA . PRO A 1 258 ? -18.640 6.386 -9.595 1.00 76.81 258 PRO A CA 1
ATOM 2004 C C . PRO A 1 258 ? -19.430 7.608 -10.070 1.00 76.81 258 PRO A C 1
ATOM 2006 O O . PRO A 1 258 ? -19.648 8.524 -9.283 1.00 76.81 258 PRO A O 1
ATOM 2009 N N . ILE A 1 259 ? -19.903 7.621 -11.322 1.00 84.56 259 ILE A N 1
ATOM 2010 C CA . ILE A 1 259 ? -20.705 8.734 -11.856 1.00 84.56 259 ILE A CA 1
ATOM 2011 C C . ILE A 1 259 ? -22.025 8.871 -11.093 1.00 84.56 259 ILE A C 1
ATOM 2013 O O . ILE A 1 259 ? -22.407 9.981 -10.731 1.00 84.56 259 ILE A O 1
ATOM 2017 N N . VAL A 1 260 ? -22.722 7.765 -10.828 1.00 84.25 260 VAL A N 1
ATOM 2018 C CA . VAL A 1 260 ? -23.991 7.785 -10.085 1.00 84.25 260 VAL A CA 1
ATOM 2019 C C . VAL A 1 260 ? -23.777 8.295 -8.660 1.00 84.25 260 VAL A C 1
ATOM 2021 O O . VAL A 1 260 ? -24.547 9.137 -8.197 1.00 84.25 260 VAL A O 1
ATOM 2024 N N . ILE A 1 261 ? -22.719 7.841 -7.982 1.00 82.56 261 ILE A N 1
ATOM 2025 C CA . ILE A 1 261 ? -22.366 8.313 -6.636 1.00 82.56 261 ILE A CA 1
ATOM 2026 C C . ILE A 1 261 ? -22.016 9.805 -6.662 1.00 82.56 261 ILE A C 1
ATOM 2028 O O . ILE A 1 261 ? -22.538 10.555 -5.837 1.00 82.56 261 ILE A O 1
ATOM 2032 N N . ALA A 1 262 ? -21.205 10.251 -7.624 1.00 82.81 262 ALA A N 1
ATOM 2033 C CA . ALA A 1 262 ? -20.846 11.658 -7.780 1.00 82.81 262 ALA A CA 1
ATOM 2034 C C . ALA A 1 262 ? -22.088 12.527 -8.029 1.00 82.81 262 ALA A C 1
ATOM 2036 O O . ALA A 1 262 ? -22.298 13.525 -7.347 1.00 82.81 262 ALA A O 1
ATOM 2037 N N . LEU A 1 263 ? -22.981 12.117 -8.934 1.00 87.12 263 LEU A N 1
ATOM 2038 C CA . LEU A 1 263 ? -24.242 12.822 -9.179 1.00 87.12 263 LEU A CA 1
ATOM 2039 C C . LEU A 1 263 ? -25.122 12.871 -7.925 1.00 87.12 263 LEU A C 1
ATOM 2041 O O . LEU A 1 263 ? -25.688 13.921 -7.620 1.00 87.12 263 LEU A O 1
ATOM 2045 N N . ALA A 1 264 ? -25.219 11.774 -7.174 1.00 86.56 264 ALA A N 1
ATOM 2046 C CA . ALA A 1 264 ? -25.964 11.742 -5.920 1.00 86.56 264 ALA A CA 1
ATOM 2047 C C . ALA A 1 264 ? -25.356 12.684 -4.866 1.00 86.56 264 ALA A C 1
ATOM 2049 O O . ALA A 1 264 ? -26.101 13.392 -4.188 1.00 86.56 264 ALA A O 1
ATOM 2050 N N . ALA A 1 265 ? -24.026 12.743 -4.761 1.00 84.75 265 ALA A N 1
ATOM 2051 C CA . ALA A 1 265 ? -23.313 13.655 -3.870 1.00 84.75 265 ALA A CA 1
ATOM 2052 C C . ALA A 1 265 ? -23.537 1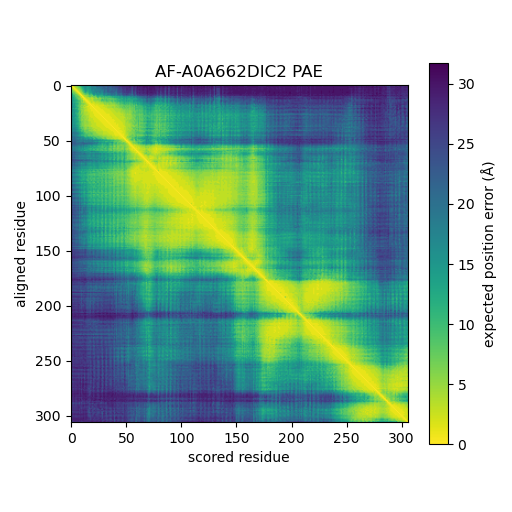5.125 -4.260 1.00 84.75 265 ALA A C 1
ATOM 2054 O O . ALA A 1 265 ? -23.861 15.941 -3.394 1.00 84.75 265 ALA A O 1
ATOM 2055 N N . ILE A 1 266 ? -23.478 15.451 -5.555 1.00 90.31 266 ILE A N 1
ATOM 2056 C CA . ILE A 1 266 ? -23.796 16.787 -6.083 1.00 90.31 266 ILE A CA 1
ATOM 2057 C C . ILE A 1 266 ? -25.244 17.165 -5.751 1.00 90.31 266 ILE A C 1
ATOM 2059 O O . ILE A 1 266 ? -25.497 18.263 -5.256 1.00 90.31 266 ILE A O 1
ATOM 2063 N N . VAL A 1 267 ? -26.204 16.264 -5.985 1.00 90.00 267 VAL A N 1
ATOM 2064 C CA . VAL A 1 267 ? -27.626 16.514 -5.696 1.00 90.00 267 VAL A CA 1
ATOM 2065 C C . VAL A 1 267 ? -27.859 16.694 -4.197 1.00 90.00 267 VAL A C 1
ATOM 2067 O O . VAL A 1 267 ? -28.575 17.612 -3.800 1.00 90.00 267 VAL A O 1
ATOM 2070 N N . ALA A 1 268 ? -27.245 15.861 -3.356 1.00 87.19 268 ALA A N 1
ATOM 2071 C CA . ALA A 1 268 ? -27.350 15.964 -1.904 1.00 87.19 268 ALA A CA 1
ATOM 2072 C C . ALA A 1 268 ? -26.735 17.270 -1.382 1.00 87.19 268 ALA A C 1
ATOM 2074 O O . ALA A 1 268 ? -27.358 17.959 -0.571 1.00 87.19 268 ALA A O 1
ATOM 2075 N N . SER A 1 269 ? -25.560 17.644 -1.891 1.00 90.44 269 SER A N 1
ATOM 2076 C CA . SER A 1 269 ? -24.907 18.918 -1.595 1.00 90.44 269 SER A CA 1
ATOM 2077 C C . SER A 1 269 ? -25.778 20.102 -2.020 1.00 90.44 269 SER A C 1
ATOM 2079 O O . SER A 1 269 ? -26.080 20.977 -1.208 1.00 90.44 269 SER A O 1
ATOM 2081 N N . GLY A 1 270 ? -26.298 20.090 -3.250 1.00 90.12 270 GLY A N 1
ATOM 2082 C CA . GLY A 1 270 ? -27.196 21.127 -3.757 1.00 90.12 270 GLY A CA 1
ATOM 2083 C C . GLY A 1 270 ? -28.494 21.238 -2.952 1.00 90.12 270 GLY A C 1
ATOM 2084 O O . GLY A 1 270 ? -28.923 22.343 -2.618 1.00 90.12 270 GLY A O 1
ATOM 2085 N N . ALA A 1 271 ? -29.097 20.109 -2.575 1.00 89.88 271 ALA A N 1
ATOM 2086 C CA . ALA A 1 271 ? -30.281 20.078 -1.720 1.00 89.88 271 ALA A CA 1
ATOM 2087 C C . ALA A 1 271 ? -29.988 20.641 -0.321 1.00 89.88 271 ALA A C 1
ATOM 2089 O O . ALA A 1 271 ? -30.800 21.393 0.221 1.00 89.88 271 ALA A O 1
ATOM 2090 N N . TRP A 1 272 ? -28.822 20.325 0.247 1.00 91.69 272 TRP A N 1
ATOM 2091 C CA . TRP A 1 272 ? -28.384 20.868 1.529 1.00 91.69 272 TRP A CA 1
ATOM 2092 C C . TRP A 1 272 ? -28.174 22.384 1.459 1.00 91.69 272 TRP A C 1
ATOM 2094 O O . TRP A 1 272 ? -28.729 23.107 2.287 1.00 91.69 272 TRP A O 1
ATOM 2104 N N . ILE A 1 273 ? -27.458 22.875 0.441 1.00 88.75 273 ILE A N 1
ATOM 2105 C CA . ILE A 1 273 ? -27.219 24.310 0.222 1.00 88.75 273 ILE A CA 1
ATOM 2106 C C . ILE A 1 273 ? -28.551 25.047 0.039 1.00 88.75 273 ILE A C 1
ATOM 2108 O O . ILE A 1 273 ? -28.779 26.086 0.662 1.00 88.75 273 ILE A O 1
ATOM 2112 N N . ARG A 1 274 ? -29.470 24.497 -0.763 1.00 89.56 274 ARG A N 1
ATOM 2113 C CA . ARG A 1 274 ? -30.804 25.078 -0.954 1.00 89.56 274 ARG A CA 1
ATOM 2114 C C . ARG A 1 274 ? -31.547 25.204 0.375 1.00 89.56 274 ARG A C 1
ATOM 2116 O O . ARG A 1 274 ? -32.002 26.294 0.711 1.00 89.56 274 ARG A O 1
ATOM 2123 N N . ASN A 1 275 ? -31.615 24.124 1.151 1.00 87.94 275 ASN A N 1
ATOM 2124 C CA . ASN A 1 275 ? -32.285 24.125 2.453 1.00 87.94 275 ASN A CA 1
ATOM 2125 C C . ASN A 1 275 ? -31.611 25.100 3.442 1.00 87.94 275 ASN A C 1
ATOM 2127 O O . ASN A 1 275 ? -32.289 25.763 4.230 1.00 87.94 275 ASN A O 1
ATOM 2131 N N . PHE A 1 276 ? -30.282 25.234 3.380 1.00 87.19 276 PHE A N 1
ATOM 2132 C CA . PHE A 1 276 ? -29.514 26.175 4.193 1.00 87.19 276 PHE A CA 1
ATOM 2133 C C . PHE A 1 276 ? -29.913 27.631 3.919 1.00 87.19 276 PHE A C 1
ATOM 2135 O O . PHE A 1 276 ? -30.140 28.389 4.867 1.00 87.19 276 PHE A O 1
ATOM 2142 N N . PHE A 1 277 ? -30.067 28.020 2.651 1.00 84.81 277 PHE A N 1
ATOM 2143 C CA . PHE A 1 277 ? -30.521 29.365 2.283 1.00 84.81 277 PHE A CA 1
ATOM 2144 C C . PHE A 1 277 ? -32.019 29.580 2.532 1.00 84.81 277 PHE A C 1
ATOM 2146 O O . PHE A 1 277 ? -32.413 30.652 2.997 1.00 84.81 277 PHE A O 1
ATOM 2153 N N . GLU A 1 278 ? -32.859 28.570 2.298 1.00 85.50 278 GLU A N 1
ATOM 2154 C CA . GLU A 1 278 ? -34.297 28.639 2.591 1.00 85.50 278 GLU A CA 1
ATOM 2155 C C . GLU A 1 278 ? -34.573 28.888 4.079 1.00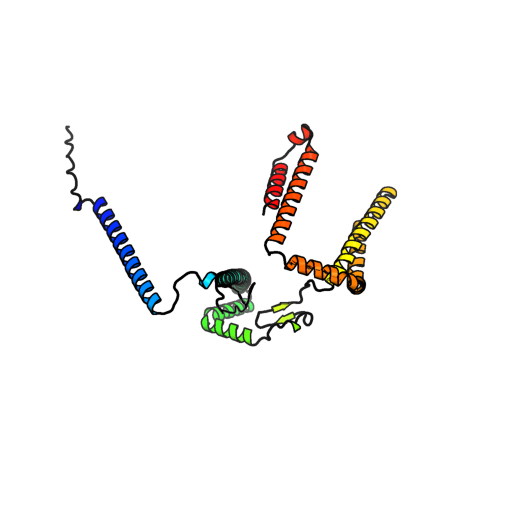 85.50 278 GLU A C 1
ATOM 2157 O O . GLU A 1 278 ? -35.470 29.662 4.413 1.00 85.50 278 GLU A O 1
ATOM 2162 N N . SER A 1 279 ? -33.751 28.332 4.974 1.00 80.50 279 SER A N 1
ATOM 2163 C CA . SER A 1 279 ? -33.857 28.581 6.419 1.00 80.50 279 SER A CA 1
ATOM 2164 C C . SER A 1 279 ? -33.537 30.027 6.840 1.00 80.50 279 SER A C 1
ATOM 2166 O O . SER A 1 279 ? -33.912 30.444 7.936 1.00 80.50 279 SER A O 1
ATOM 2168 N N . ARG A 1 280 ? -32.880 30.818 5.976 1.00 77.81 280 ARG A N 1
ATOM 2169 C CA . ARG A 1 280 ? -32.416 32.193 6.256 1.00 77.81 280 ARG A CA 1
ATOM 2170 C C . ARG A 1 280 ? -33.015 33.248 5.324 1.00 77.81 280 ARG A C 1
ATOM 2172 O O . ARG A 1 280 ? -32.489 34.350 5.223 1.00 77.81 280 ARG A O 1
ATOM 2179 N N . ARG A 1 281 ? -34.146 32.945 4.681 1.00 75.44 281 ARG A N 1
ATOM 2180 C CA . ARG A 1 281 ? -34.763 33.764 3.620 1.00 75.44 281 ARG A CA 1
ATOM 2181 C C . ARG A 1 281 ? -35.203 35.183 4.029 1.00 75.44 281 ARG A C 1
ATOM 2183 O O . ARG A 1 281 ? -35.607 35.959 3.169 1.00 75.44 281 ARG A O 1
ATOM 2190 N N . THR A 1 282 ? -35.165 35.528 5.316 1.00 79.50 282 THR A N 1
ATOM 2191 C CA . THR A 1 282 ? -35.558 36.853 5.818 1.00 79.50 282 THR A CA 1
ATOM 2192 C C . THR A 1 282 ? -34.402 37.862 5.713 1.00 79.50 282 THR A C 1
ATOM 2194 O O . THR A 1 282 ? -33.242 37.476 5.866 1.00 79.50 282 THR A O 1
ATOM 2197 N N . PRO A 1 283 ? -34.671 39.171 5.527 1.00 66.00 283 PRO A N 1
ATOM 2198 C CA . PRO A 1 283 ? -33.622 40.200 5.465 1.00 66.00 283 PRO A CA 1
ATOM 2199 C C . PRO A 1 283 ? -32.705 40.230 6.703 1.00 66.00 283 PRO A C 1
ATOM 2201 O O . PRO A 1 283 ? -31.506 40.463 6.590 1.00 66.00 283 PRO A O 1
ATOM 2204 N N . ALA A 1 284 ? -33.248 39.914 7.885 1.00 66.75 284 ALA A N 1
ATOM 2205 C CA . ALA A 1 284 ? -32.480 39.773 9.124 1.00 66.75 284 ALA A CA 1
ATOM 2206 C C . ALA A 1 284 ? -31.651 38.472 9.197 1.00 66.75 284 ALA A C 1
ATOM 2208 O O . ALA A 1 284 ? -30.672 38.415 9.939 1.00 66.75 284 ALA A O 1
ATOM 2209 N N . GLY A 1 285 ? -32.037 37.428 8.454 1.00 68.19 285 GLY A N 1
ATOM 2210 C CA . GLY A 1 285 ? -31.321 36.154 8.358 1.00 68.19 285 GLY A CA 1
ATOM 2211 C C . GLY A 1 285 ? -30.080 36.239 7.471 1.00 68.19 285 GLY A C 1
ATOM 2212 O O . GLY A 1 285 ? -29.026 35.740 7.856 1.00 68.19 285 GLY A O 1
ATOM 2213 N N . PHE A 1 286 ? -30.170 36.940 6.337 1.00 62.91 286 PHE A N 1
ATOM 2214 C CA . PHE A 1 286 ? -29.007 37.229 5.489 1.00 62.91 286 PHE A CA 1
ATOM 2215 C C . PHE A 1 286 ? -28.012 38.182 6.163 1.00 62.91 286 PHE A C 1
ATOM 2217 O O . PHE A 1 286 ? -26.807 37.984 6.051 1.00 62.91 286 PHE A O 1
ATOM 2224 N N . GLY A 1 287 ? -28.499 39.158 6.937 1.00 67.25 287 GLY A N 1
ATOM 2225 C CA . GLY A 1 287 ? -27.648 40.080 7.701 1.00 67.25 287 GLY A CA 1
ATOM 2226 C C . GLY A 1 287 ? -26.910 39.457 8.897 1.00 67.25 287 GLY A C 1
ATOM 2227 O O . GLY A 1 287 ? -26.098 40.136 9.517 1.00 67.25 287 GLY A O 1
ATOM 2228 N N . LYS A 1 288 ? -27.187 38.189 9.240 1.00 71.25 288 LYS A N 1
ATOM 2229 C CA . LYS A 1 288 ? -26.548 37.442 10.341 1.00 71.25 288 LYS A CA 1
ATOM 2230 C C . LYS A 1 288 ? -25.609 36.323 9.873 1.00 71.25 288 LYS A C 1
ATOM 2232 O O . LYS A 1 288 ? -25.145 35.555 10.713 1.00 71.25 288 LYS A O 1
ATOM 2237 N N . MET A 1 289 ? -25.346 36.200 8.570 1.00 77.88 289 MET A N 1
ATOM 2238 C CA . MET A 1 289 ? -24.399 35.199 8.071 1.00 77.88 289 MET A CA 1
ATOM 2239 C C . MET A 1 289 ? -22.989 35.522 8.566 1.00 77.88 289 MET A C 1
ATOM 2241 O O . MET A 1 289 ? -22.465 36.604 8.311 1.00 77.88 289 MET A O 1
ATOM 2245 N N . THR A 1 290 ? -22.397 34.581 9.291 1.00 80.31 290 THR A N 1
ATOM 2246 C CA . THR A 1 290 ? -21.007 34.649 9.746 1.00 80.31 290 THR A CA 1
ATOM 2247 C C . THR A 1 290 ? -20.079 34.013 8.709 1.00 80.31 290 THR A C 1
ATOM 2249 O O . THR A 1 290 ? -20.524 33.274 7.830 1.00 80.31 290 THR A O 1
ATOM 2252 N N . ASP A 1 291 ? -18.773 34.251 8.817 1.00 80.81 291 ASP A N 1
ATOM 2253 C CA . ASP A 1 291 ? -17.783 33.634 7.918 1.00 80.81 291 ASP A CA 1
ATOM 2254 C C . ASP A 1 291 ? -17.821 32.090 7.964 1.00 80.81 291 ASP A C 1
ATOM 2256 O O . ASP A 1 291 ? -17.588 31.427 6.954 1.00 80.81 291 ASP A O 1
ATOM 2260 N N . ASP A 1 292 ? -18.205 31.507 9.107 1.00 82.19 292 ASP A N 1
ATOM 2261 C CA . ASP A 1 292 ? -18.409 30.058 9.267 1.00 82.19 292 ASP A CA 1
ATOM 2262 C C . ASP A 1 292 ? -19.582 29.533 8.416 1.00 82.19 292 ASP A C 1
ATOM 2264 O O . ASP A 1 292 ? -19.514 28.451 7.833 1.00 82.19 292 ASP A O 1
ATOM 2268 N N . ASP A 1 293 ? -20.653 30.318 8.275 1.00 82.94 293 ASP A N 1
ATOM 2269 C CA . ASP A 1 293 ? -21.806 29.955 7.447 1.00 82.94 293 ASP A CA 1
ATOM 2270 C C . ASP A 1 293 ? -21.436 29.912 5.953 1.00 82.94 293 ASP A C 1
ATOM 2272 O O . ASP A 1 293 ? -21.850 28.996 5.236 1.00 82.94 293 ASP A O 1
ATOM 2276 N N . TRP A 1 294 ? -20.596 30.845 5.492 1.00 81.38 294 TRP A N 1
ATOM 2277 C CA . TRP A 1 294 ? -20.054 30.839 4.129 1.00 81.38 294 TRP A CA 1
ATOM 2278 C C . TRP A 1 294 ? -19.082 29.687 3.893 1.00 81.38 294 TRP A C 1
ATOM 2280 O O . TRP A 1 294 ? -19.150 29.028 2.851 1.00 81.38 294 TRP A O 1
ATOM 2290 N N . PHE A 1 295 ? -18.225 29.395 4.872 1.00 85.38 295 PHE A N 1
ATOM 2291 C CA . PHE A 1 295 ? -17.312 28.261 4.803 1.00 85.38 295 PHE A CA 1
ATOM 2292 C C . PHE A 1 295 ? -18.067 26.937 4.631 1.00 85.38 295 PHE A C 1
ATOM 2294 O O . PHE A 1 295 ? -17.712 26.144 3.762 1.00 85.38 295 PHE A O 1
ATOM 2301 N N . ARG A 1 296 ? -19.154 26.712 5.380 1.00 83.75 296 ARG A N 1
ATOM 2302 C CA . ARG A 1 296 ? -19.965 25.485 5.270 1.00 83.75 296 ARG A CA 1
ATOM 2303 C C . ARG A 1 296 ? -20.616 25.317 3.898 1.00 83.75 296 ARG A C 1
ATOM 2305 O O . ARG A 1 296 ? -20.658 24.200 3.391 1.00 83.75 296 ARG A O 1
ATOM 2312 N N . VAL A 1 297 ? -21.098 26.401 3.286 1.00 85.19 297 VAL A N 1
ATOM 2313 C CA . VAL A 1 297 ? -21.683 26.369 1.932 1.00 85.19 297 VAL A CA 1
ATOM 2314 C C . VAL A 1 297 ? -20.624 26.037 0.883 1.00 85.19 297 VAL A C 1
ATOM 2316 O O . VAL A 1 297 ? -20.849 25.167 0.040 1.00 85.19 297 VAL A O 1
ATOM 2319 N N . ILE A 1 298 ? -19.457 26.680 0.957 1.00 84.31 298 ILE A N 1
ATOM 2320 C CA . ILE A 1 298 ? -18.337 26.426 0.042 1.00 84.31 298 ILE A CA 1
ATOM 2321 C C . ILE A 1 298 ? -17.828 24.992 0.211 1.00 84.31 298 ILE A C 1
ATOM 2323 O O . ILE A 1 298 ? -17.648 24.277 -0.772 1.00 84.31 298 ILE A O 1
ATOM 2327 N N . PHE A 1 299 ? -17.651 24.546 1.453 1.00 84.94 299 PHE A N 1
ATOM 2328 C CA . PHE A 1 299 ? -17.193 23.198 1.766 1.00 84.94 299 PHE A CA 1
ATOM 2329 C C . PHE A 1 299 ? -18.177 22.132 1.278 1.00 84.94 299 PHE A C 1
ATOM 2331 O O . PHE A 1 299 ? -17.755 21.16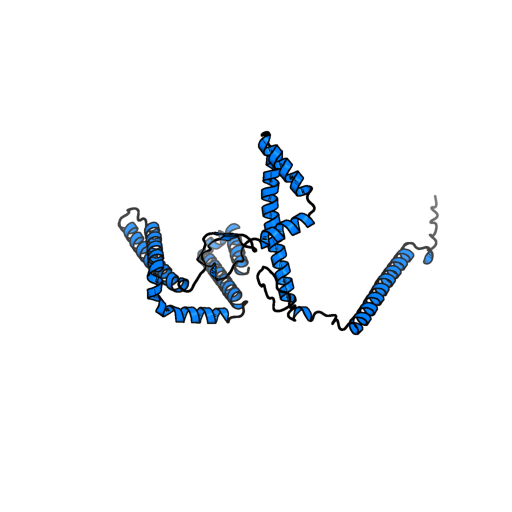5 0.649 1.00 84.94 299 PHE A O 1
ATOM 2338 N N . ALA A 1 300 ? -19.483 22.316 1.497 1.00 82.75 300 ALA A N 1
ATOM 2339 C CA . ALA A 1 300 ? -20.511 21.420 0.971 1.00 82.75 300 ALA A CA 1
ATOM 2340 C C . ALA A 1 300 ? -20.476 21.360 -0.566 1.00 82.75 300 ALA A C 1
ATOM 2342 O O . ALA A 1 300 ? -20.550 20.274 -1.138 1.00 82.75 300 ALA A O 1
ATOM 2343 N N . GLY A 1 301 ? -20.311 22.500 -1.244 1.00 80.88 301 GLY A N 1
ATOM 2344 C CA . GLY A 1 301 ? -20.211 22.553 -2.705 1.00 80.88 301 GLY A CA 1
ATOM 2345 C C . GLY A 1 301 ? -18.987 21.814 -3.249 1.00 80.88 301 GLY A C 1
ATOM 2346 O O . GLY A 1 301 ? -19.114 21.018 -4.173 1.00 80.88 301 GLY A O 1
ATOM 2347 N N . ILE A 1 302 ? -17.814 22.028 -2.646 1.00 81.06 302 ILE A N 1
ATOM 2348 C CA . ILE A 1 302 ? -16.561 21.381 -3.066 1.00 81.06 302 ILE A CA 1
ATOM 2349 C C . ILE A 1 302 ? -16.590 19.877 -2.766 1.00 81.06 302 ILE A C 1
ATOM 2351 O O . ILE A 1 302 ? -16.249 19.077 -3.631 1.00 81.06 302 ILE A O 1
ATOM 2355 N N . SER A 1 303 ? -17.041 19.480 -1.574 1.00 72.75 303 SER A N 1
ATOM 2356 C CA . SER A 1 303 ? -17.139 18.063 -1.181 1.00 72.75 303 SER A CA 1
ATOM 2357 C C . SER A 1 303 ? -18.177 17.268 -1.975 1.00 72.75 303 SER A C 1
ATOM 2359 O O . SER A 1 303 ? -18.106 16.048 -1.994 1.00 72.75 303 SER A O 1
ATOM 2361 N N . GLY A 1 304 ? -19.126 17.931 -2.642 1.00 72.50 304 GLY A N 1
ATOM 2362 C CA . GLY A 1 304 ? -20.043 17.271 -3.569 1.00 72.50 304 GLY A CA 1
ATOM 2363 C C . GLY A 1 304 ? -19.427 16.950 -4.936 1.00 72.50 304 GLY A C 1
ATOM 2364 O O . GLY A 1 304 ? -19.988 16.130 -5.649 1.00 72.50 304 GLY A O 1
ATOM 2365 N N . ILE A 1 305 ? -18.323 17.604 -5.320 1.00 71.12 305 ILE A N 1
ATOM 2366 C CA . ILE A 1 305 ? -17.706 17.503 -6.659 1.00 71.12 305 ILE A CA 1
ATOM 2367 C C . ILE A 1 305 ? -16.517 16.525 -6.684 1.00 71.12 305 ILE A C 1
ATOM 2369 O O . ILE A 1 305 ? -16.184 16.005 -7.749 1.00 71.12 305 ILE A O 1
ATOM 2373 N N . VAL A 1 306 ? -15.876 16.301 -5.534 1.00 56.50 306 VAL A N 1
ATOM 2374 C CA . VAL A 1 306 ? -14.724 15.397 -5.348 1.00 56.50 306 VAL A CA 1
ATOM 2375 C C . VAL A 1 306 ? -15.204 14.006 -4.962 1.00 56.50 306 VAL A C 1
ATOM 2377 O O . VAL A 1 306 ? -14.665 13.034 -5.534 1.00 56.50 306 VAL A O 1
#

Foldseek 3Di:
DDDDDPDPDDDDLVRDPVNVVVVVVVVVVCVVVVVVVVVVVVVVVVCVVVVNDPDDVQQQAFPPQAQPDFPHRRDRGPVRVVVRVVRVCCVCVVVVVVVCVVVVVVLVVLCVDPPPVSVVVSVVVVCVVVPDDVVVVVVVVLVVLVVFDADDPVCQPVDQWGQHSVGIDGHDDDDDLLNVLLVVLLVVLQVVLVVQLVVQVVVCVVPVDDRPSVVSSVVSSVVSSVVSVVCSVVVVVCSVVVVVVVVVVVPDDPVPVVVVQLVVLQVVLVVVLVVLCVVQVDPVSVVPDDPVSVVSNVVSNVRSRD